Protein AF-A0A3B8UUS9-F1 (afdb_monomer)

Structure (mmCIF, N/CA/C/O backbone):
data_AF-A0A3B8UUS9-F1
#
_entry.id   AF-A0A3B8UUS9-F1
#
loop_
_atom_site.group_PDB
_atom_site.id
_atom_site.type_symbol
_atom_site.label_atom_id
_atom_site.label_alt_id
_atom_site.label_comp_id
_atom_site.label_asym_id
_atom_site.label_entity_id
_atom_site.label_seq_id
_atom_site.pdbx_PDB_ins_code
_atom_site.Cartn_x
_atom_site.Cartn_y
_atom_site.Cartn_z
_atom_site.occupancy
_atom_site.B_iso_or_equiv
_atom_site.auth_seq_id
_atom_site.auth_comp_id
_atom_site.auth_asym_id
_atom_site.auth_atom_id
_atom_site.pdbx_PDB_model_num
ATOM 1 N N . MET A 1 1 ? 32.618 44.675 9.047 1.00 32.81 1 MET A N 1
ATOM 2 C CA . MET A 1 1 ? 32.307 44.686 7.603 1.00 32.81 1 MET A CA 1
ATOM 3 C C . MET A 1 1 ? 33.075 43.549 6.956 1.00 32.81 1 MET A C 1
ATOM 5 O O . MET A 1 1 ? 34.291 43.575 7.042 1.00 32.81 1 MET A O 1
ATOM 9 N N . ASN A 1 2 ? 32.318 42.599 6.393 1.00 29.19 2 ASN A N 1
ATOM 10 C CA . ASN A 1 2 ? 32.632 41.553 5.403 1.00 29.19 2 ASN A CA 1
ATOM 11 C C . ASN A 1 2 ? 33.831 40.621 5.643 1.00 29.19 2 ASN A C 1
ATOM 13 O O . ASN A 1 2 ? 34.972 41.057 5.664 1.00 29.19 2 ASN A O 1
ATOM 17 N N . ASN A 1 3 ? 33.576 39.343 5.942 1.00 30.95 3 ASN A N 1
ATOM 18 C CA . ASN A 1 3 ? 33.097 38.245 5.068 1.00 30.95 3 ASN A CA 1
ATOM 19 C C . ASN A 1 3 ? 34.276 37.551 4.385 1.00 30.95 3 ASN A C 1
ATOM 21 O O . ASN A 1 3 ? 34.853 38.127 3.468 1.00 30.95 3 ASN A O 1
ATOM 25 N N . ASN A 1 4 ? 34.567 36.320 4.814 1.00 32.88 4 ASN A N 1
ATOM 26 C CA . ASN A 1 4 ? 34.729 35.141 3.956 1.00 32.88 4 ASN A CA 1
ATOM 27 C C . ASN A 1 4 ? 35.191 33.954 4.812 1.00 32.88 4 ASN A C 1
ATOM 29 O O . ASN A 1 4 ? 36.383 33.705 4.898 1.00 32.88 4 ASN A O 1
ATOM 33 N N . ASP A 1 5 ? 34.245 33.208 5.383 1.00 32.72 5 ASP A N 1
ATOM 34 C CA . ASP A 1 5 ? 34.475 31.809 5.753 1.00 32.72 5 ASP A CA 1
ATOM 35 C C . ASP A 1 5 ? 33.369 30.986 5.091 1.00 32.72 5 ASP A C 1
ATOM 37 O O . ASP A 1 5 ? 32.205 30.986 5.494 1.00 32.72 5 ASP A O 1
ATOM 41 N N . ILE A 1 6 ? 33.744 30.390 3.963 1.00 36.47 6 ILE A N 1
ATOM 42 C CA . ILE A 1 6 ? 32.930 29.468 3.182 1.00 36.47 6 ILE A CA 1
ATOM 43 C C . ILE A 1 6 ? 32.985 28.113 3.889 1.00 36.47 6 ILE A C 1
ATOM 45 O O . ILE A 1 6 ? 34.059 27.597 4.186 1.00 36.47 6 ILE A O 1
ATOM 49 N N . TYR A 1 7 ? 31.795 27.582 4.161 1.00 31.59 7 TYR A N 1
ATOM 50 C CA . TYR A 1 7 ? 31.501 26.278 4.744 1.00 31.59 7 TYR A CA 1
ATOM 51 C C . TYR A 1 7 ? 32.370 25.144 4.171 1.00 31.59 7 TYR A C 1
ATOM 53 O O . TYR A 1 7 ? 32.217 24.775 3.008 1.00 31.59 7 TYR A O 1
ATOM 61 N N . ASN A 1 8 ? 33.190 24.535 5.030 1.00 30.45 8 ASN A N 1
ATOM 62 C CA . ASN A 1 8 ? 33.568 23.127 4.928 1.00 30.45 8 ASN A CA 1
ATOM 63 C C . ASN A 1 8 ? 32.678 22.356 5.906 1.00 30.45 8 ASN A C 1
ATOM 65 O O . ASN A 1 8 ? 32.958 22.332 7.102 1.00 30.45 8 ASN A O 1
ATOM 69 N N . ASP A 1 9 ? 31.599 21.765 5.399 1.00 32.09 9 ASP A N 1
ATOM 70 C CA . ASP A 1 9 ? 30.732 20.862 6.161 1.00 32.09 9 ASP A CA 1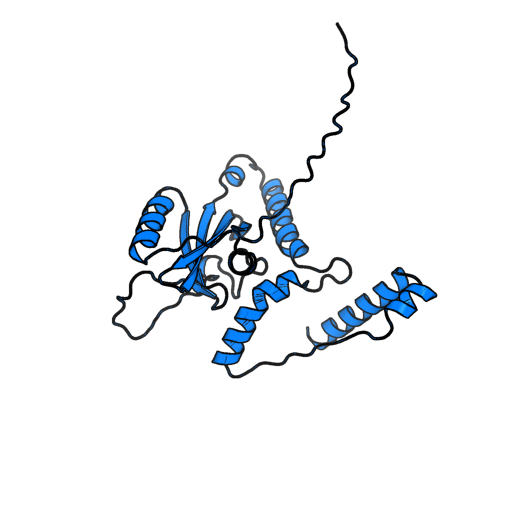
ATOM 71 C C . ASP A 1 9 ? 30.855 19.452 5.564 1.00 32.09 9 ASP A C 1
ATOM 73 O O . ASP A 1 9 ? 29.961 18.925 4.903 1.00 32.09 9 ASP A O 1
ATOM 77 N N . GLU A 1 10 ? 32.034 18.851 5.738 1.00 35.59 10 GLU A N 1
ATOM 78 C CA . GLU A 1 10 ? 32.214 17.408 5.591 1.00 35.59 10 GLU A CA 1
ATOM 79 C C . GLU A 1 10 ? 31.775 16.736 6.894 1.00 35.59 10 GLU A C 1
ATOM 81 O O . GLU A 1 10 ? 32.591 16.421 7.752 1.00 35.59 10 GLU A O 1
ATOM 86 N N . ASN A 1 11 ? 30.467 16.537 7.053 1.00 31.69 11 ASN A N 1
ATOM 87 C CA . ASN A 1 11 ? 29.898 15.567 7.990 1.00 31.69 11 ASN A CA 1
ATOM 88 C C . ASN A 1 11 ? 28.559 15.054 7.449 1.00 31.69 11 ASN A C 1
ATOM 90 O O . ASN A 1 11 ? 27.485 15.282 8.007 1.00 31.69 11 ASN A O 1
ATOM 94 N N . ILE A 1 12 ? 28.622 14.308 6.343 1.00 33.69 12 ILE A N 1
ATOM 95 C CA . ILE A 1 12 ? 27.535 13.404 5.968 1.00 33.69 12 ILE A CA 1
ATOM 96 C C . ILE A 1 12 ? 27.575 12.245 6.969 1.00 33.69 12 ILE A C 1
ATOM 98 O O . ILE A 1 12 ? 28.266 11.247 6.775 1.00 33.69 12 ILE A O 1
ATOM 102 N N . HIS A 1 13 ? 26.836 12.387 8.067 1.00 33.97 13 HIS A N 1
ATOM 103 C CA . HIS A 1 13 ? 26.494 11.269 8.936 1.00 33.97 13 HIS A CA 1
ATOM 104 C C . HIS A 1 13 ? 25.550 10.324 8.175 1.00 33.97 13 HIS A C 1
ATOM 106 O O . HIS A 1 13 ? 24.330 10.403 8.290 1.00 33.97 13 HIS A O 1
ATOM 112 N N . THR A 1 14 ? 26.112 9.399 7.397 1.00 38.34 14 THR A N 1
ATOM 113 C CA . THR A 1 14 ? 25.411 8.175 7.001 1.00 38.34 14 THR A CA 1
ATOM 114 C C . THR A 1 14 ? 25.349 7.249 8.210 1.00 38.34 14 THR A C 1
ATOM 116 O O . THR A 1 14 ? 26.252 6.448 8.427 1.00 38.34 14 THR A O 1
ATOM 119 N N . ASN A 1 15 ? 24.291 7.369 9.006 1.00 34.88 15 ASN A N 1
ATOM 120 C CA . ASN A 1 15 ? 23.924 6.381 10.020 1.00 34.88 15 ASN A CA 1
ATOM 121 C C . ASN A 1 15 ? 22.445 6.001 9.858 1.00 34.88 15 ASN A C 1
ATOM 123 O O . ASN A 1 15 ? 21.676 6.050 10.811 1.00 34.88 15 ASN A O 1
ATOM 127 N N . ASP A 1 16 ? 22.058 5.574 8.654 1.00 37.50 16 ASP A N 1
ATOM 128 C CA . ASP A 1 16 ? 20.837 4.787 8.453 1.00 37.50 16 ASP A CA 1
ATOM 129 C C . ASP A 1 16 ? 21.168 3.297 8.597 1.00 37.50 16 ASP A C 1
ATOM 131 O O . ASP A 1 16 ? 20.990 2.481 7.692 1.00 37.50 16 ASP A O 1
ATOM 135 N N . SER A 1 17 ? 21.669 2.913 9.772 1.00 37.94 17 SER A N 1
ATOM 136 C CA . SER A 1 17 ? 21.545 1.532 10.222 1.00 37.94 17 SER A CA 1
ATOM 137 C C . SER A 1 17 ? 20.111 1.347 10.710 1.00 37.94 17 SER A C 1
ATOM 139 O O . SER A 1 17 ? 19.781 1.512 11.884 1.00 37.94 17 SER A O 1
ATOM 141 N N . VAL A 1 18 ? 19.224 1.033 9.764 1.00 46.62 18 VAL A N 1
ATOM 142 C CA . VAL A 1 18 ? 17.868 0.559 10.043 1.00 46.62 18 VAL A CA 1
ATOM 143 C C . VAL A 1 18 ? 17.989 -0.625 10.996 1.00 46.62 18 VAL A C 1
ATOM 145 O O . VAL A 1 18 ? 18.416 -1.712 10.612 1.00 46.62 18 VAL A O 1
ATOM 148 N N . ASN A 1 19 ? 17.659 -0.398 12.265 1.00 40.84 19 ASN A N 1
ATOM 149 C CA . ASN A 1 19 ? 17.686 -1.426 13.290 1.00 40.84 19 ASN A CA 1
ATOM 150 C C . ASN A 1 19 ? 16.584 -2.448 12.971 1.00 40.84 19 ASN A C 1
ATOM 152 O O . ASN A 1 19 ? 15.416 -2.266 13.316 1.00 40.84 19 ASN A O 1
ATOM 156 N N . SER A 1 20 ? 16.958 -3.508 12.258 1.00 48.72 20 SER A N 1
ATOM 157 C CA . SER A 1 20 ? 16.073 -4.541 11.711 1.00 48.72 20 SER A CA 1
ATOM 158 C C . SER A 1 20 ? 15.415 -5.437 12.772 1.00 48.72 20 SER A C 1
ATOM 160 O O . SER A 1 20 ? 14.654 -6.333 12.419 1.00 48.72 20 SER A O 1
ATOM 162 N N . ASN A 1 21 ? 15.669 -5.180 14.060 1.00 54.53 21 ASN A N 1
ATOM 163 C CA . ASN A 1 21 ? 15.190 -5.972 15.195 1.00 54.53 21 ASN A CA 1
ATOM 164 C C . ASN A 1 21 ? 14.315 -5.169 16.175 1.00 54.53 21 ASN A C 1
ATOM 166 O O . ASN A 1 21 ? 14.310 -5.453 17.371 1.00 54.53 21 ASN A O 1
ATOM 170 N N . LYS A 1 22 ? 13.568 -4.158 15.714 1.00 67.94 22 LYS A N 1
ATOM 171 C CA . LYS A 1 22 ? 12.547 -3.540 16.572 1.00 67.94 22 LYS A CA 1
ATOM 172 C C . LYS A 1 22 ? 11.341 -4.476 16.679 1.00 67.94 22 LYS A C 1
ATOM 174 O O . LYS A 1 22 ? 10.630 -4.692 15.698 1.00 67.94 22 LYS A O 1
ATOM 179 N N . GLU A 1 23 ? 11.123 -5.042 17.862 1.00 81.94 23 GLU A N 1
ATOM 180 C CA . GLU A 1 23 ? 9.900 -5.790 18.154 1.00 81.94 23 GLU A CA 1
ATOM 181 C C . GLU A 1 23 ? 8.676 -4.873 18.038 1.00 81.94 23 GLU A C 1
ATOM 183 O O . GLU A 1 23 ? 8.705 -3.701 18.429 1.00 81.94 23 GLU A O 1
ATOM 188 N N . LEU A 1 24 ? 7.600 -5.404 17.451 1.00 90.81 24 LEU A N 1
ATOM 189 C CA . LEU A 1 24 ? 6.337 -4.685 17.347 1.00 90.81 24 LEU A CA 1
ATOM 190 C C . LEU A 1 24 ? 5.697 -4.573 18.728 1.00 90.81 24 LEU A C 1
ATOM 192 O O . LEU A 1 24 ? 5.675 -5.535 19.495 1.00 90.81 24 LEU A O 1
ATOM 196 N N . ILE A 1 25 ? 5.131 -3.403 19.018 1.00 93.00 25 ILE A N 1
ATOM 197 C CA . ILE A 1 25 ? 4.408 -3.183 20.268 1.00 93.00 25 ILE A CA 1
ATOM 198 C C . ILE A 1 25 ? 3.161 -4.070 20.259 1.00 93.00 25 ILE A C 1
ATOM 200 O O . ILE A 1 25 ? 2.389 -4.066 19.293 1.00 93.00 25 ILE A O 1
ATOM 204 N N . SER A 1 26 ? 3.004 -4.842 21.330 1.00 96.38 26 SER A N 1
ATOM 205 C CA . SER A 1 26 ? 1.854 -5.712 21.545 1.00 96.38 26 SER A CA 1
ATOM 206 C C . SER A 1 26 ? 0.837 -5.037 22.453 1.00 96.38 26 SER A C 1
ATOM 208 O O . SER A 1 26 ? 1.209 -4.373 23.415 1.00 96.38 26 SER A O 1
ATOM 210 N N . TYR A 1 27 ? -0.432 -5.236 22.133 1.00 95.94 27 TYR A N 1
ATOM 211 C CA . TYR A 1 27 ? -1.587 -4.689 22.820 1.00 95.94 27 TYR A CA 1
ATOM 212 C C . TYR A 1 27 ? -2.606 -5.795 23.067 1.00 95.94 27 TYR A C 1
ATOM 214 O O . TYR A 1 27 ? -2.801 -6.689 22.239 1.00 95.94 27 TYR A O 1
ATOM 222 N N . THR A 1 28 ? -3.331 -5.672 24.165 1.00 95.75 28 THR A N 1
ATOM 223 C CA . THR A 1 28 ? -4.674 -6.225 24.295 1.00 95.75 28 THR A CA 1
ATOM 224 C C . THR A 1 28 ? -5.677 -5.364 23.525 1.00 95.75 28 THR A C 1
ATOM 226 O O . THR A 1 28 ? -5.442 -4.173 23.293 1.00 95.75 28 THR A O 1
ATOM 229 N N . LYS A 1 29 ? -6.844 -5.919 23.173 1.00 93.25 29 LYS A N 1
ATOM 230 C CA . LYS A 1 29 ? -7.966 -5.126 22.619 1.00 93.25 29 LYS A CA 1
ATOM 231 C C . LYS A 1 29 ? -8.300 -3.881 23.454 1.00 93.25 29 LYS A C 1
ATOM 233 O O . LYS A 1 29 ? -8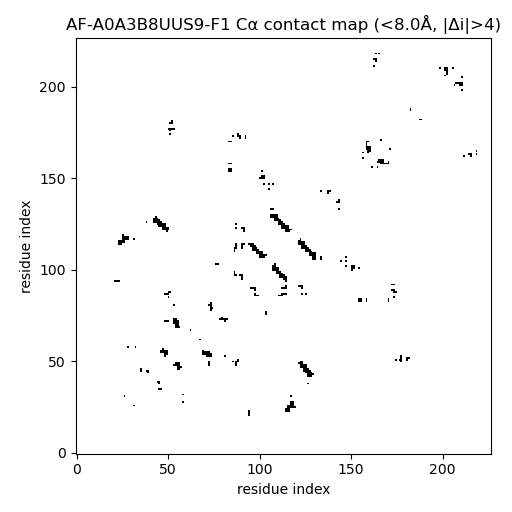.560 -2.821 22.892 1.00 93.25 29 LYS A O 1
ATOM 238 N N . ASN A 1 30 ? -8.270 -3.992 24.783 1.00 93.94 30 ASN A N 1
ATOM 239 C CA . ASN A 1 30 ? -8.590 -2.874 25.671 1.00 93.94 30 ASN A CA 1
ATOM 240 C C . ASN A 1 30 ? -7.522 -1.768 25.616 1.00 93.94 30 ASN A C 1
ATOM 242 O O . ASN A 1 30 ? -7.861 -0.593 25.511 1.00 93.94 30 ASN A O 1
ATOM 246 N N . GLU A 1 31 ? -6.237 -2.130 25.633 1.00 96.44 31 GLU A N 1
ATOM 247 C CA . GLU A 1 31 ? -5.140 -1.154 25.576 1.00 96.44 31 GLU A CA 1
ATOM 248 C C . GLU A 1 31 ? -5.132 -0.382 24.254 1.00 96.44 31 GLU A C 1
ATOM 250 O O . GLU A 1 31 ? -5.010 0.844 24.256 1.00 96.44 31 GLU A O 1
ATOM 255 N N . ILE A 1 32 ? -5.306 -1.074 23.120 1.00 96.12 32 ILE A N 1
ATOM 256 C CA . ILE A 1 32 ? -5.332 -0.389 21.823 1.00 96.12 32 ILE A CA 1
ATOM 257 C C . ILE A 1 32 ? -6.577 0.494 21.683 1.00 96.12 32 ILE A C 1
ATOM 259 O O . ILE A 1 32 ? -6.473 1.584 21.130 1.00 96.12 32 ILE A O 1
ATOM 263 N N . SER A 1 33 ? -7.725 0.082 22.240 1.00 95.38 33 SER A N 1
ATOM 264 C CA . SER A 1 33 ? -8.936 0.914 22.271 1.00 95.38 33 SER A CA 1
ATOM 265 C C . SER A 1 33 ? -8.695 2.229 23.005 1.00 95.38 33 SER A C 1
ATOM 267 O O . SER A 1 33 ? -9.015 3.291 22.483 1.00 95.38 33 SER A O 1
ATOM 269 N N . GLN A 1 34 ? -8.065 2.174 24.181 1.00 95.88 34 GLN A N 1
ATOM 270 C CA . GLN A 1 34 ? -7.755 3.371 24.964 1.00 95.88 34 GLN A CA 1
ATOM 271 C C . GLN A 1 34 ? -6.809 4.317 24.219 1.00 95.88 34 GLN A C 1
ATOM 273 O O . GLN A 1 34 ? -7.012 5.532 24.227 1.00 95.88 34 GLN A O 1
ATOM 278 N N . GLU A 1 35 ? -5.784 3.785 23.548 1.00 96.56 35 GLU A N 1
ATOM 279 C CA . GLU A 1 35 ? -4.894 4.617 22.737 1.00 96.56 35 GLU A CA 1
ATOM 280 C C . GLU A 1 35 ? -5.637 5.245 21.550 1.00 96.56 35 GLU A C 1
ATOM 282 O O . GLU A 1 35 ? -5.470 6.435 21.271 1.00 96.56 35 GLU A O 1
ATOM 287 N N . MET A 1 36 ? -6.502 4.479 20.881 1.00 96.38 36 MET A N 1
ATOM 288 C CA . MET A 1 36 ? -7.337 4.982 19.792 1.00 96.38 36 MET A CA 1
ATOM 289 C C . MET A 1 36 ? -8.274 6.105 20.250 1.00 96.38 36 MET A C 1
ATOM 291 O O . MET A 1 36 ? -8.376 7.117 19.556 1.00 96.38 36 MET A O 1
ATOM 295 N N . ASP A 1 37 ? -8.879 5.979 21.432 1.00 95.75 37 ASP A N 1
ATOM 296 C CA . ASP A 1 37 ? -9.748 6.995 22.043 1.00 95.75 37 ASP A CA 1
ATOM 297 C C . ASP A 1 37 ? -9.007 8.285 22.414 1.00 95.75 37 ASP A C 1
ATOM 299 O O . ASP A 1 37 ? -9.587 9.375 22.445 1.00 95.75 37 ASP A O 1
ATOM 303 N N . ILE A 1 38 ? -7.716 8.188 22.730 1.00 97.12 38 ILE A N 1
ATOM 304 C CA . ILE A 1 38 ? -6.872 9.358 22.984 1.00 97.12 38 ILE A CA 1
ATOM 305 C C . ILE A 1 38 ? -6.518 10.038 21.660 1.00 97.12 38 ILE A C 1
ATOM 307 O O . ILE A 1 38 ? -6.652 11.257 21.533 1.00 97.12 38 ILE A O 1
ATOM 311 N N . LEU A 1 39 ? -6.082 9.261 20.666 1.00 97.38 39 LEU A N 1
ATOM 312 C CA . LEU A 1 39 ? -5.669 9.773 19.361 1.00 97.38 39 LEU A CA 1
ATOM 313 C C . LEU A 1 39 ? -6.843 10.404 18.595 1.00 97.38 39 LEU A C 1
ATOM 315 O O . LEU A 1 39 ? -6.672 11.448 17.962 1.00 97.38 39 LEU A O 1
ATOM 319 N N . SER A 1 40 ? -8.046 9.838 18.697 1.00 96.56 40 SER A N 1
ATOM 320 C CA . SER A 1 40 ? -9.250 10.333 18.010 1.00 96.56 40 SER A CA 1
ATOM 321 C C . SER A 1 40 ? -9.653 11.759 18.409 1.00 96.56 40 SER A C 1
ATOM 323 O O . SER A 1 40 ? -10.401 12.414 17.691 1.00 96.56 40 SER A O 1
ATOM 325 N N . ARG A 1 41 ? -9.110 12.292 19.512 1.00 96.00 41 ARG A N 1
ATOM 326 C CA . ARG A 1 41 ? -9.316 13.688 19.939 1.00 96.00 41 ARG A CA 1
ATOM 327 C C . ARG A 1 41 ? -8.559 14.704 19.081 1.00 96.00 41 ARG A C 1
ATOM 329 O O . ARG A 1 41 ? -8.932 15.873 19.061 1.00 96.00 41 ARG A O 1
ATOM 336 N N . SER A 1 42 ? -7.492 14.275 18.406 1.00 93.69 42 SER A N 1
ATOM 337 C CA . SER A 1 42 ? -6.587 15.151 17.644 1.00 93.69 42 SER A CA 1
ATOM 338 C C . SER A 1 42 ? -6.545 14.818 16.152 1.00 93.69 42 SER A C 1
ATOM 340 O O . SER A 1 42 ? -6.255 15.689 15.325 1.00 93.69 42 SER A O 1
ATOM 342 N N . PHE A 1 43 ? -6.828 13.566 15.796 1.00 95.62 43 PHE A N 1
ATOM 343 C CA . PHE A 1 43 ? -6.743 13.045 14.436 1.00 95.62 43 PHE A CA 1
ATOM 344 C C . PHE A 1 43 ? -8.131 12.829 13.838 1.00 95.62 43 PHE A C 1
ATOM 346 O O . PHE A 1 43 ? -9.079 12.521 14.549 1.00 95.62 43 PHE A O 1
ATOM 353 N N . ASP A 1 44 ? -8.248 13.007 12.523 1.00 93.38 44 ASP A N 1
ATOM 354 C CA . ASP A 1 44 ? -9.549 13.012 11.844 1.00 93.38 44 ASP A CA 1
ATOM 355 C C . ASP A 1 44 ? -10.076 11.588 11.605 1.00 93.38 44 ASP A C 1
ATOM 357 O O . ASP A 1 44 ? -11.277 11.377 11.476 1.00 93.38 44 ASP A O 1
ATOM 361 N N . SER A 1 45 ? -9.183 10.595 11.578 1.00 93.62 45 SER A N 1
ATOM 362 C CA . SER A 1 45 ? -9.545 9.179 11.618 1.00 93.62 45 SER A CA 1
ATOM 363 C C . SER A 1 45 ? -8.451 8.373 12.312 1.00 93.62 45 SER A C 1
ATOM 365 O O . SER A 1 45 ? -7.263 8.571 12.054 1.00 93.62 45 SER A O 1
ATOM 367 N N . VAL A 1 46 ? -8.858 7.440 13.171 1.00 96.06 46 VAL A N 1
ATOM 368 C CA . VAL A 1 46 ? -7.983 6.488 13.862 1.00 96.06 46 VAL A CA 1
ATOM 369 C C . VAL A 1 46 ? -8.643 5.117 13.791 1.00 96.06 46 VAL A C 1
ATOM 371 O O . VAL A 1 46 ? -9.761 4.947 14.270 1.00 96.06 46 VAL A O 1
ATOM 374 N N . ARG A 1 47 ? -7.987 4.144 13.155 1.00 95.38 47 ARG A N 1
ATOM 375 C CA . ARG A 1 47 ? -8.594 2.837 12.860 1.00 95.38 47 ARG A CA 1
ATOM 376 C C . ARG A 1 47 ? -7.577 1.705 12.849 1.00 95.38 47 ARG A C 1
ATOM 378 O O . ARG A 1 47 ? -6.413 1.918 12.523 1.00 95.38 47 ARG A O 1
ATOM 385 N N . LEU A 1 48 ? -8.039 0.492 13.145 1.00 95.81 48 LEU A N 1
ATOM 386 C CA . LEU A 1 48 ? -7.253 -0.725 12.960 1.00 95.81 48 LEU A CA 1
ATOM 387 C C . LEU A 1 48 ? -7.538 -1.336 11.596 1.00 95.81 48 LEU A C 1
ATOM 389 O O . LEU A 1 48 ? -8.688 -1.573 11.231 1.00 95.81 48 LEU A O 1
ATOM 393 N N . VAL A 1 49 ? -6.482 -1.606 10.841 1.00 95.69 49 VAL A N 1
ATOM 394 C CA . VAL A 1 49 ? -6.565 -2.126 9.477 1.00 95.69 49 VAL A CA 1
ATOM 395 C C . VAL A 1 49 ? -5.775 -3.422 9.376 1.00 95.69 49 VAL A C 1
ATOM 397 O O . VAL A 1 49 ? -4.634 -3.501 9.833 1.00 95.69 49 VAL A O 1
ATOM 400 N N . ASN A 1 50 ? -6.367 -4.418 8.719 1.00 95.25 50 ASN A N 1
ATOM 401 C CA . ASN A 1 50 ? -5.631 -5.536 8.149 1.00 95.25 50 ASN A CA 1
ATOM 402 C C . ASN A 1 50 ? -5.440 -5.256 6.646 1.00 95.25 50 ASN A C 1
ATOM 404 O O . ASN A 1 50 ? -6.381 -5.422 5.862 1.00 95.25 50 ASN A O 1
ATOM 408 N N . PRO A 1 51 ? -4.247 -4.808 6.215 1.00 95.19 51 PRO A N 1
ATOM 409 C CA . PRO A 1 51 ? -4.008 -4.447 4.821 1.00 95.19 51 PRO A CA 1
ATOM 410 C C . PRO A 1 51 ? -3.950 -5.670 3.896 1.00 95.19 51 PRO A C 1
ATOM 412 O O . PRO A 1 51 ? -4.211 -5.538 2.706 1.00 95.19 51 PRO A O 1
ATOM 415 N N . PHE A 1 52 ? -3.668 -6.867 4.418 1.00 94.00 52 PHE A N 1
ATOM 416 C CA . PHE A 1 52 ? -3.618 -8.090 3.613 1.00 94.00 52 PHE A CA 1
ATOM 417 C C . PHE A 1 52 ? -5.017 -8.638 3.323 1.00 94.00 52 PHE A C 1
ATOM 419 O O . PHE A 1 52 ? -5.257 -9.208 2.266 1.00 94.00 52 PHE A O 1
ATOM 426 N N . GLU A 1 53 ? -5.982 -8.410 4.207 1.00 92.75 53 GLU A N 1
ATOM 427 C CA . GLU A 1 53 ? -7.398 -8.708 3.942 1.00 92.75 53 GLU A CA 1
ATOM 428 C C . GLU A 1 53 ? -8.165 -7.508 3.366 1.00 92.75 53 GLU A C 1
ATOM 430 O O . GLU A 1 53 ? -9.333 -7.642 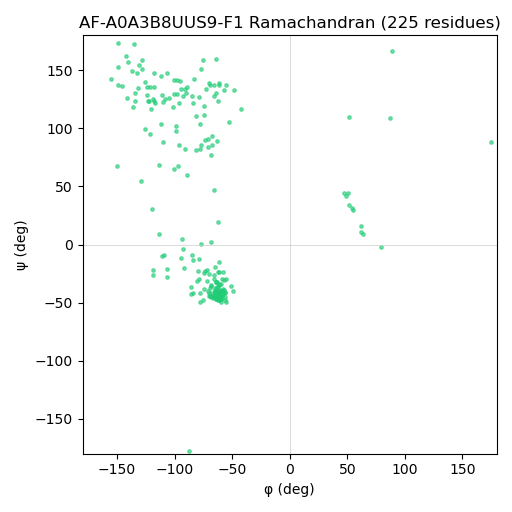2.994 1.00 92.75 53 GLU A O 1
ATOM 435 N N . CYS A 1 54 ? -7.499 -6.352 3.259 1.00 93.69 54 CYS A N 1
ATOM 436 C CA . CYS A 1 54 ? -8.077 -5.068 2.868 1.00 93.69 54 CYS A CA 1
ATOM 437 C C . CYS A 1 54 ? -9.330 -4.704 3.676 1.00 93.69 54 CYS A C 1
ATOM 439 O O . CYS A 1 54 ? -10.318 -4.241 3.110 1.00 93.69 54 CYS A O 1
ATOM 441 N N . CYS A 1 55 ? -9.300 -4.895 4.995 1.00 92.38 55 CYS A N 1
ATOM 442 C CA . CYS A 1 55 ? -10.445 -4.639 5.867 1.00 92.38 55 CYS A CA 1
ATOM 443 C C . CYS A 1 55 ? -10.092 -3.787 7.089 1.00 92.38 55 CYS A C 1
ATOM 445 O O . CYS A 1 55 ? -8.952 -3.767 7.564 1.00 92.38 55 CYS A O 1
ATOM 447 N N . VAL A 1 56 ? -11.097 -3.083 7.608 1.00 92.31 56 VAL A N 1
ATOM 448 C CA . VAL A 1 56 ? -11.040 -2.453 8.930 1.00 92.31 56 VAL A CA 1
ATOM 449 C C . VAL A 1 56 ? -11.435 -3.492 9.980 1.00 92.31 56 VAL A C 1
ATOM 451 O O . VAL A 1 56 ? -12.473 -4.141 9.859 1.00 92.31 56 VAL A O 1
ATOM 454 N N . THR A 1 57 ? -10.600 -3.661 11.004 1.00 87.31 57 THR A N 1
ATOM 455 C CA . THR A 1 57 ? -10.856 -4.582 12.118 1.00 87.31 57 THR A CA 1
ATOM 456 C C . THR A 1 57 ? -11.607 -3.851 13.225 1.00 87.31 57 THR A C 1
ATOM 458 O O . THR A 1 57 ? -11.199 -2.767 13.638 1.00 87.31 57 THR A O 1
ATOM 461 N N . GLN A 1 58 ? -12.696 -4.447 13.707 1.00 77.44 58 GLN A N 1
ATOM 462 C CA . GLN A 1 58 ? -13.426 -3.950 14.872 1.00 77.44 58 GLN A CA 1
ATOM 463 C C . GLN A 1 58 ? -12.757 -4.443 16.158 1.00 77.44 58 GLN A C 1
ATOM 465 O O . GLN A 1 58 ? -12.271 -5.573 16.214 1.00 77.44 58 GLN A O 1
ATOM 470 N N . ILE A 1 59 ? -12.736 -3.593 17.185 1.00 66.81 59 ILE A N 1
ATOM 471 C CA . ILE A 1 59 ? -12.186 -3.945 18.504 1.00 66.81 59 ILE A CA 1
ATOM 472 C C . ILE A 1 59 ? -13.209 -4.756 19.314 1.00 66.81 59 ILE A C 1
ATOM 474 O O . ILE A 1 59 ? -12.830 -5.645 20.077 1.00 66.81 59 ILE A O 1
ATOM 478 N N . GLU A 1 60 ? -14.503 -4.500 19.109 1.00 59.41 60 GLU A N 1
ATOM 479 C CA . GLU A 1 60 ? -15.588 -5.182 19.813 1.00 59.41 60 GLU A CA 1
ATOM 480 C C . GLU A 1 60 ? -16.047 -6.457 19.090 1.00 59.41 60 GLU A C 1
ATOM 482 O O . GLU A 1 60 ? -16.304 -6.449 17.886 1.00 59.41 60 GLU A O 1
ATOM 487 N N . ASP A 1 61 ? -16.236 -7.540 19.851 1.00 49.91 61 ASP A N 1
ATOM 488 C CA . ASP A 1 61 ? -16.830 -8.802 19.375 1.00 49.91 61 ASP A CA 1
ATOM 489 C C . ASP A 1 61 ? -18.375 -8.723 19.246 1.00 49.91 61 ASP A C 1
ATOM 491 O O . ASP A 1 61 ? -19.030 -9.688 18.854 1.00 49.91 61 ASP A O 1
ATOM 495 N N . ASN A 1 62 ? -18.982 -7.568 19.551 1.00 40.66 62 ASN A N 1
ATOM 496 C CA . ASN A 1 62 ? -20.426 -7.410 19.746 1.00 40.66 62 ASN A CA 1
ATOM 497 C C . ASN A 1 62 ? -21.162 -6.812 18.537 1.00 40.66 62 ASN A C 1
ATOM 499 O O . ASN A 1 62 ? -21.800 -5.763 18.629 1.00 40.66 62 ASN A O 1
ATOM 503 N N . LYS A 1 63 ? -21.183 -7.532 17.414 1.00 42.19 63 LYS A N 1
ATOM 504 C CA . LYS A 1 63 ? -22.362 -7.486 16.534 1.00 42.19 63 LYS A CA 1
ATOM 505 C C . LYS A 1 63 ? -22.921 -8.890 16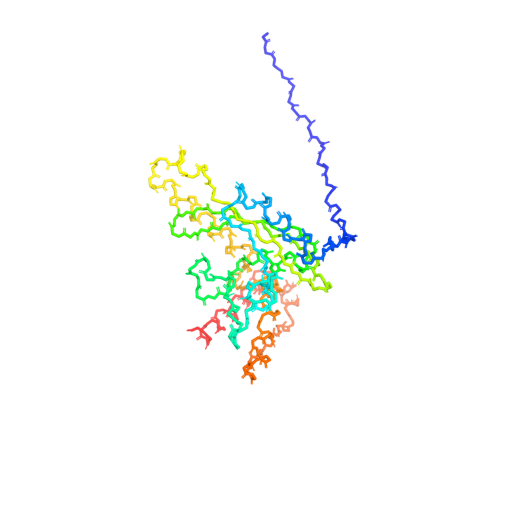.368 1.00 42.19 63 LYS A C 1
ATOM 507 O O . LYS A 1 63 ? -22.484 -9.668 15.530 1.00 42.19 63 LYS A O 1
ATOM 512 N N . THR A 1 64 ? -23.914 -9.172 17.205 1.00 37.97 64 THR A N 1
ATOM 513 C CA . THR A 1 64 ? -24.885 -10.274 17.159 1.00 37.97 64 THR A CA 1
ATOM 514 C C . THR A 1 64 ? -25.822 -10.171 15.952 1.00 37.97 64 THR A C 1
ATOM 516 O O . THR A 1 64 ? -27.032 -10.326 16.072 1.00 37.97 64 THR A O 1
ATOM 519 N N . ASP A 1 65 ? -25.264 -9.921 14.774 1.00 33.88 65 ASP A N 1
ATOM 520 C CA . ASP A 1 65 ? -25.955 -10.149 13.515 1.00 33.88 65 ASP A CA 1
ATOM 521 C C . ASP A 1 65 ? -24.915 -10.704 12.546 1.00 33.88 65 ASP A C 1
ATOM 523 O O . ASP A 1 65 ? -23.832 -10.134 12.414 1.00 33.88 65 ASP A O 1
ATOM 527 N N . GLY A 1 66 ? -25.195 -11.855 11.935 1.00 36.12 66 GLY A N 1
ATOM 528 C CA . GLY A 1 66 ? -24.254 -12.705 11.182 1.00 36.12 66 GLY A CA 1
ATOM 529 C C . GLY A 1 66 ? -23.615 -12.081 9.931 1.00 36.12 66 GLY A C 1
ATOM 530 O O . GLY A 1 66 ? -23.102 -12.794 9.075 1.00 36.12 66 GLY A O 1
ATOM 531 N N . THR A 1 67 ? -23.616 -10.759 9.821 1.00 35.41 67 THR A N 1
ATOM 532 C CA . THR A 1 67 ? -22.903 -9.945 8.842 1.00 35.41 67 THR A CA 1
ATOM 533 C C . THR A 1 67 ? -21.783 -9.187 9.545 1.00 35.41 67 THR A C 1
ATOM 535 O O . THR A 1 67 ? -21.944 -8.039 9.963 1.00 35.41 67 THR A O 1
ATOM 538 N N . SER A 1 68 ? -20.609 -9.817 9.645 1.00 41.03 68 SER A N 1
ATOM 539 C CA . SER A 1 68 ? -19.362 -9.093 9.900 1.00 41.03 68 SER A CA 1
ATOM 540 C C . SER A 1 68 ? -19.110 -8.161 8.709 1.00 41.03 68 SER A C 1
ATOM 542 O O . SER A 1 68 ? -18.510 -8.550 7.707 1.00 41.03 68 SER A O 1
ATOM 544 N N . LEU A 1 69 ? -19.647 -6.939 8.776 1.00 46.00 69 LEU A N 1
ATOM 545 C CA . LEU A 1 69 ? -19.347 -5.849 7.850 1.00 46.00 69 LEU A CA 1
ATOM 546 C C . LEU A 1 69 ? -17.895 -5.422 8.088 1.00 46.00 69 LEU A C 1
ATOM 548 O O . LEU A 1 69 ? -17.596 -4.434 8.758 1.00 46.00 69 LEU A O 1
ATOM 552 N N . THR A 1 70 ? -16.976 -6.226 7.566 1.00 56.62 70 THR A N 1
ATOM 553 C CA . THR A 1 70 ? -15.591 -5.834 7.345 1.00 56.62 70 THR A CA 1
ATOM 554 C C . THR A 1 70 ? -15.595 -4.835 6.194 1.00 56.62 70 THR A C 1
ATOM 556 O O . THR A 1 70 ? -15.436 -5.196 5.030 1.00 56.62 70 THR A O 1
ATOM 559 N N . ASN A 1 71 ? -15.845 -3.562 6.513 1.00 79.44 71 ASN A N 1
ATOM 560 C CA . ASN A 1 71 ? -15.735 -2.483 5.534 1.00 79.44 71 ASN A CA 1
ATOM 561 C C . ASN A 1 71 ? -14.334 -2.526 4.920 1.00 79.44 71 ASN A C 1
ATOM 563 O O . ASN A 1 71 ? -13.341 -2.740 5.637 1.00 79.44 71 ASN A O 1
ATOM 567 N N . LYS A 1 72 ? -14.245 -2.352 3.600 1.00 89.81 72 LYS A N 1
ATOM 568 C CA . LYS A 1 72 ? -12.952 -2.384 2.932 1.00 89.81 72 LYS A CA 1
ATOM 569 C C . LYS A 1 72 ? -12.149 -1.187 3.419 1.00 89.81 72 LYS A C 1
ATOM 571 O O . LYS A 1 72 ? -12.666 -0.079 3.562 1.00 89.81 72 LYS A O 1
ATOM 576 N N . CYS A 1 73 ? -10.865 -1.384 3.708 1.00 92.06 73 CYS A N 1
ATOM 577 C CA . CYS A 1 73 ? -10.049 -0.309 4.285 1.00 92.06 73 CYS A CA 1
ATOM 578 C C . CYS A 1 73 ? -9.933 0.912 3.351 1.00 92.06 73 CYS A C 1
ATOM 580 O O . CYS A 1 73 ? -9.733 2.039 3.816 1.00 92.06 73 CYS A O 1
ATOM 582 N N . TYR A 1 74 ? -10.115 0.689 2.048 1.00 91.25 74 TYR A N 1
ATOM 583 C CA . TYR A 1 74 ? -10.073 1.705 1.010 1.00 91.25 74 TYR A CA 1
ATOM 584 C C . TYR A 1 74 ? -11.395 2.464 0.795 1.00 91.25 74 TYR A C 1
ATOM 586 O O . TYR A 1 74 ? -11.372 3.503 0.139 1.00 91.25 74 TYR A O 1
ATOM 594 N N . ASP A 1 75 ? -12.508 2.036 1.405 1.00 88.44 75 ASP A N 1
ATOM 595 C CA . ASP A 1 75 ? -13.813 2.704 1.250 1.00 88.44 75 ASP A CA 1
ATOM 596 C C . ASP A 1 75 ? -13.779 4.156 1.755 1.00 88.44 75 ASP A C 1
ATOM 598 O O . ASP A 1 75 ? -14.373 5.044 1.149 1.00 88.44 75 ASP A O 1
ATOM 602 N N . VAL A 1 76 ? -13.016 4.436 2.824 1.00 83.69 76 VAL A N 1
ATOM 603 C CA . VAL A 1 76 ? -12.856 5.809 3.357 1.00 83.69 76 VAL A CA 1
ATOM 604 C C . VAL A 1 76 ? -12.219 6.764 2.346 1.00 83.69 76 VAL A C 1
ATOM 606 O O . VAL A 1 76 ? -12.369 7.976 2.458 1.00 83.69 76 VAL A O 1
ATOM 609 N N . TRP A 1 77 ? -11.468 6.217 1.389 1.00 85.00 77 TRP A N 1
ATOM 610 C CA . TRP A 1 77 ? -10.751 6.986 0.381 1.00 85.00 77 TRP A CA 1
ATOM 611 C C . TRP A 1 77 ? -11.565 7.146 -0.906 1.00 85.00 77 TRP A C 1
ATOM 613 O O . TRP A 1 77 ? -11.037 7.664 -1.885 1.00 85.00 77 TRP A O 1
ATOM 623 N N . ASN A 1 78 ? -12.823 6.680 -0.922 1.00 84.19 78 ASN A N 1
ATOM 624 C CA . ASN A 1 78 ? -13.667 6.618 -2.116 1.00 84.19 78 ASN A CA 1
ATOM 625 C C . ASN A 1 78 ? -12.960 5.918 -3.297 1.00 84.19 78 ASN A C 1
ATOM 627 O O . ASN A 1 78 ? -13.108 6.295 -4.461 1.00 84.19 78 ASN A O 1
ATOM 631 N N . ALA A 1 79 ? -12.134 4.918 -2.980 1.00 85.88 79 ALA A N 1
ATOM 632 C CA . ALA A 1 79 ? -11.379 4.151 -3.955 1.00 85.88 79 ALA A CA 1
ATOM 633 C C . ALA A 1 79 ? -12.086 2.812 -4.222 1.00 85.88 79 ALA A C 1
ATOM 635 O O . ALA A 1 79 ? -12.588 2.195 -3.287 1.00 85.88 79 ALA A O 1
ATOM 636 N N . PRO A 1 80 ? -12.115 2.317 -5.469 1.00 85.94 80 PRO A N 1
ATOM 637 C CA . PRO A 1 80 ? -12.767 1.043 -5.780 1.00 85.94 80 PRO A CA 1
ATOM 638 C C . PRO A 1 80 ? -11.924 -0.190 -5.404 1.00 85.94 80 PRO A C 1
ATOM 640 O O . PRO A 1 80 ? -12.435 -1.310 -5.413 1.00 85.94 80 PRO A O 1
ATOM 643 N N . TYR A 1 81 ? -10.639 -0.007 -5.092 1.00 88.62 81 TYR A N 1
ATOM 644 C CA . TYR A 1 81 ? -9.682 -1.075 -4.798 1.00 88.62 81 TYR A CA 1
ATOM 645 C C . TYR A 1 81 ? -8.604 -0.624 -3.801 1.00 88.62 81 TYR A C 1
ATOM 647 O O . TYR A 1 81 ? -8.520 0.553 -3.440 1.00 88.62 81 TYR A O 1
ATOM 655 N N . GLN A 1 82 ? -7.769 -1.576 -3.359 1.00 91.25 82 GLN A N 1
ATOM 656 C CA . GLN A 1 82 ? -6.618 -1.332 -2.483 1.00 91.25 82 GLN A CA 1
ATOM 657 C C . GLN A 1 82 ? -5.775 -0.159 -3.000 1.00 91.25 82 GLN A C 1
ATOM 659 O O . GLN A 1 82 ? -5.445 -0.085 -4.180 1.00 91.25 82 GLN A O 1
ATOM 664 N N . CYS A 1 83 ? -5.407 0.763 -2.111 1.00 92.25 83 CYS A N 1
ATOM 665 C CA . CYS A 1 83 ? -4.590 1.914 -2.477 1.00 92.25 83 CYS A CA 1
ATOM 666 C C . CYS A 1 83 ? -3.260 1.481 -3.116 1.00 92.25 83 CYS A C 1
ATOM 668 O O . CYS A 1 83 ? -2.549 0.664 -2.534 1.00 92.25 83 CYS A O 1
ATOM 670 N N . GLN A 1 84 ? -2.887 2.105 -4.239 1.00 91.81 84 GLN A N 1
ATOM 671 C CA . GLN A 1 84 ? -1.636 1.800 -4.939 1.00 91.81 84 GLN A CA 1
ATOM 672 C C . GLN A 1 84 ? -0.413 1.961 -4.028 1.00 91.81 84 GLN A C 1
ATOM 674 O O . GLN A 1 84 ? 0.434 1.087 -4.013 1.00 91.81 84 GLN A O 1
ATOM 679 N N . ASN A 1 85 ? -0.327 3.047 -3.248 1.00 94.50 85 ASN A N 1
ATOM 680 C CA . ASN A 1 85 ? 0.719 3.249 -2.240 1.00 94.50 85 ASN A CA 1
ATOM 681 C C . ASN A 1 85 ? 0.225 2.819 -0.856 1.00 94.50 85 ASN A C 1
ATOM 683 O O . ASN A 1 85 ? -0.299 3.646 -0.103 1.00 94.50 85 ASN A O 1
ATOM 687 N N . CYS A 1 86 ? 0.338 1.532 -0.521 1.00 96.25 86 CYS A N 1
ATOM 688 C CA . CYS A 1 86 ? -0.239 0.976 0.699 1.00 96.25 86 CYS A CA 1
ATOM 689 C C . CYS A 1 86 ? 0.750 1.033 1.871 1.00 96.25 86 CYS A C 1
ATOM 691 O O . CYS A 1 86 ? 1.369 0.036 2.249 1.00 96.25 86 CYS A O 1
ATOM 693 N N . THR A 1 87 ? 0.839 2.197 2.526 1.00 96.94 87 THR A N 1
ATOM 694 C CA . THR A 1 87 ? 1.679 2.375 3.728 1.00 96.94 87 THR A CA 1
ATOM 695 C C . THR A 1 87 ? 1.336 1.399 4.846 1.00 96.94 87 THR A C 1
ATOM 697 O O . THR A 1 87 ? 2.225 0.986 5.581 1.00 96.94 87 THR A O 1
ATOM 700 N N . SER A 1 88 ? 0.076 0.972 4.950 1.00 97.62 88 SER A N 1
ATOM 701 C CA . SER A 1 88 ? -0.352 -0.028 5.929 1.00 97.62 88 SER A CA 1
ATOM 702 C C . SER A 1 88 ? 0.224 -1.420 5.618 1.00 97.62 88 SER A C 1
ATOM 704 O O . SER A 1 88 ? 0.793 -2.050 6.507 1.00 97.62 88 SER A O 1
ATOM 706 N N . ALA A 1 89 ? 0.197 -1.882 4.361 1.00 97.25 89 ALA A N 1
ATOM 707 C CA . ALA A 1 89 ? 0.864 -3.134 3.981 1.00 97.25 89 ALA A CA 1
ATOM 708 C C . ALA A 1 89 ? 2.380 -3.042 4.209 1.00 97.25 89 ALA A C 1
ATOM 710 O O . ALA A 1 89 ? 2.968 -3.903 4.869 1.00 97.25 89 ALA A O 1
ATOM 711 N N . ARG A 1 90 ? 2.997 -1.948 3.742 1.00 97.31 90 ARG A N 1
ATOM 712 C CA . ARG A 1 90 ? 4.432 -1.691 3.909 1.00 97.31 90 ARG A CA 1
ATOM 713 C C . ARG A 1 90 ? 4.847 -1.677 5.379 1.00 97.31 90 ARG A C 1
ATOM 715 O O . ARG A 1 90 ? 5.904 -2.206 5.718 1.00 97.31 90 ARG A O 1
ATOM 722 N N . ALA A 1 91 ? 4.021 -1.125 6.264 1.00 98.00 91 ALA A N 1
ATOM 723 C CA . ALA A 1 91 ? 4.293 -1.084 7.695 1.00 98.00 91 ALA A CA 1
ATOM 724 C C . ALA A 1 91 ? 4.381 -2.484 8.314 1.00 98.00 91 ALA A C 1
ATOM 726 O O . ALA A 1 91 ? 5.309 -2.755 9.075 1.00 98.00 91 ALA A O 1
ATOM 727 N N . LEU A 1 92 ? 3.475 -3.399 7.950 1.00 96.44 92 LEU A N 1
ATOM 728 C CA . LEU A 1 92 ? 3.538 -4.785 8.429 1.00 96.44 92 LEU A CA 1
ATOM 729 C C . LEU A 1 92 ? 4.751 -5.536 7.877 1.00 96.44 92 LEU A C 1
ATOM 731 O O . LEU A 1 92 ? 5.412 -6.257 8.621 1.00 96.44 92 LEU A O 1
ATOM 735 N N . ILE A 1 93 ? 5.058 -5.350 6.592 1.00 95.44 93 ILE A N 1
ATOM 736 C CA . ILE A 1 93 ? 6.186 -6.013 5.922 1.00 95.44 93 ILE A CA 1
ATOM 737 C C . ILE A 1 93 ? 7.522 -5.564 6.526 1.00 95.44 93 ILE A C 1
ATOM 739 O O . ILE A 1 93 ? 8.376 -6.387 6.844 1.00 95.44 93 ILE A O 1
ATOM 743 N N . THR A 1 94 ? 7.692 -4.252 6.703 1.00 95.25 94 THR A N 1
ATOM 744 C CA . THR A 1 94 ? 8.938 -3.648 7.208 1.00 95.25 94 THR A CA 1
ATOM 745 C C . THR A 1 94 ? 9.038 -3.657 8.731 1.00 95.25 94 THR A C 1
ATOM 747 O O . THR A 1 94 ? 10.115 -3.402 9.268 1.00 95.25 94 THR A O 1
ATOM 750 N N . LYS A 1 95 ? 7.927 -3.931 9.430 1.00 96.38 95 LYS A N 1
ATOM 751 C CA . LYS A 1 95 ? 7.773 -3.781 10.887 1.00 96.38 95 LYS A CA 1
ATOM 752 C C . LYS A 1 95 ? 8.123 -2.372 11.381 1.00 96.38 95 LYS A C 1
ATOM 754 O O . LYS A 1 95 ? 8.572 -2.184 12.509 1.00 96.38 95 LYS A O 1
ATOM 759 N N . GLN A 1 96 ? 7.916 -1.371 10.530 1.00 96.56 96 GLN A N 1
ATOM 760 C CA . GLN A 1 96 ? 8.228 0.028 10.803 1.00 96.56 96 GLN A CA 1
ATOM 761 C C . GLN A 1 96 ? 7.021 0.913 10.528 1.00 96.56 96 GLN A C 1
ATOM 763 O O . GLN A 1 96 ? 6.197 0.612 9.669 1.00 96.56 96 GLN A O 1
ATOM 768 N N . THR A 1 97 ? 6.925 2.025 11.254 1.00 98.00 97 THR A N 1
ATOM 769 C CA . THR A 1 97 ? 5.919 3.045 10.962 1.00 98.00 97 THR A CA 1
ATOM 770 C C . THR A 1 97 ? 6.186 3.640 9.587 1.00 98.00 97 THR A C 1
ATOM 772 O O . THR A 1 97 ? 7.304 4.056 9.296 1.00 98.00 97 THR A O 1
ATOM 775 N N . GLN A 1 98 ? 5.148 3.703 8.762 1.00 97.94 98 GLN A N 1
ATOM 776 C CA . GLN A 1 98 ? 5.196 4.287 7.426 1.00 97.94 98 GLN A CA 1
ATOM 777 C C . GLN A 1 98 ? 4.252 5.479 7.362 1.00 97.94 98 GLN A C 1
ATOM 779 O O . GLN A 1 98 ? 3.195 5.456 7.990 1.00 97.94 98 GLN A O 1
ATOM 784 N N . SER A 1 99 ? 4.594 6.490 6.569 1.00 96.88 99 SER A N 1
ATOM 785 C CA . SER A 1 99 ? 3.725 7.647 6.364 1.00 96.88 99 SER A CA 1
ATOM 786 C C . SER A 1 99 ? 3.681 8.053 4.900 1.00 96.88 99 SER A C 1
ATOM 788 O O . SER A 1 99 ? 4.659 7.891 4.172 1.00 96.88 99 SER A O 1
ATOM 790 N N . LYS A 1 100 ? 2.547 8.603 4.473 1.00 95.69 100 LYS A N 1
ATOM 791 C CA . LYS A 1 100 ? 2.383 9.217 3.152 1.00 95.69 100 LYS A CA 1
ATOM 792 C C . LYS A 1 100 ? 1.495 10.448 3.234 1.00 95.69 100 LYS A C 1
ATOM 794 O O . LYS A 1 100 ? 0.731 10.618 4.186 1.00 95.69 100 LYS A O 1
ATOM 799 N N . LEU A 1 101 ? 1.577 11.271 2.197 1.00 94.50 101 LEU A N 1
ATOM 800 C CA . LEU A 1 101 ? 0.502 12.186 1.848 1.00 94.50 101 LEU A CA 1
ATOM 801 C C . LEU A 1 101 ? -0.366 11.506 0.794 1.00 94.50 101 LEU A C 1
ATOM 803 O O . LEU A 1 101 ? 0.164 10.937 -0.157 1.00 94.50 101 LEU A O 1
ATOM 807 N N . ASP A 1 102 ? -1.678 11.561 0.959 1.00 92.44 102 ASP A N 1
ATOM 808 C CA . ASP A 1 102 ? -2.639 11.052 -0.017 1.00 92.44 102 ASP A CA 1
ATOM 809 C C . ASP A 1 102 ? -3.682 12.118 -0.350 1.00 92.44 102 ASP A C 1
ATOM 811 O O . ASP A 1 102 ? -3.857 13.076 0.410 1.00 92.44 102 ASP A O 1
ATOM 815 N N . VAL A 1 103 ? -4.344 11.980 -1.497 1.00 89.88 103 VAL A N 1
ATOM 816 C CA . VAL A 1 103 ? -5.298 12.977 -1.994 1.00 89.88 103 VAL A CA 1
ATOM 817 C C . VAL A 1 103 ? -6.664 12.352 -2.231 1.00 89.88 103 VAL A C 1
ATOM 819 O O . VAL A 1 103 ? -6.795 11.442 -3.042 1.00 89.88 103 VAL A O 1
ATOM 822 N N . VAL A 1 104 ? -7.693 12.912 -1.594 1.00 87.19 104 VAL A N 1
ATOM 823 C CA . VAL A 1 104 ? -9.104 12.566 -1.832 1.00 87.19 104 VAL A CA 1
ATOM 824 C C . VAL A 1 104 ? -9.916 13.847 -1.949 1.00 87.19 104 VAL A C 1
ATOM 826 O O . VAL A 1 104 ? -9.762 14.754 -1.135 1.00 87.19 104 VAL A O 1
ATOM 829 N N . ASP A 1 105 ? -10.739 13.958 -2.992 1.00 85.50 105 ASP A N 1
ATOM 830 C CA . ASP A 1 105 ? -11.603 15.118 -3.259 1.00 85.50 105 ASP A CA 1
ATOM 831 C C . ASP A 1 105 ? -10.879 16.478 -3.179 1.00 85.50 105 ASP A C 1
ATOM 833 O O . ASP A 1 105 ? -11.389 17.462 -2.647 1.00 85.50 105 ASP A O 1
ATOM 837 N N . ASN A 1 106 ? -9.656 16.542 -3.722 1.00 83.50 106 ASN A N 1
ATOM 838 C CA . ASN A 1 106 ? -8.741 17.696 -3.669 1.00 83.50 106 ASN A CA 1
ATOM 839 C C . ASN A 1 106 ? -8.249 18.103 -2.267 1.00 83.50 106 ASN A C 1
ATOM 841 O O . ASN A 1 106 ? -7.582 19.134 -2.130 1.00 83.50 106 ASN A O 1
ATOM 845 N N . ASN A 1 107 ? -8.529 17.301 -1.246 1.00 87.19 107 ASN A N 1
ATOM 846 C CA . ASN A 1 107 ? -7.968 17.445 0.086 1.00 87.19 107 ASN A CA 1
ATOM 847 C C . ASN A 1 107 ? -6.746 16.545 0.228 1.00 87.19 107 ASN A C 1
ATOM 849 O O . ASN A 1 107 ? -6.725 15.418 -0.261 1.00 87.19 107 ASN A O 1
ATOM 853 N N . ILE A 1 108 ? -5.721 17.058 0.900 1.00 91.25 108 ILE A N 1
ATOM 854 C CA . ILE A 1 108 ? -4.493 16.313 1.170 1.00 91.25 108 ILE A CA 1
ATOM 855 C C . ILE A 1 108 ? -4.555 15.814 2.605 1.00 91.25 108 ILE A C 1
ATOM 857 O O . ILE A 1 108 ? -4.778 16.599 3.527 1.00 91.25 108 ILE A O 1
ATOM 861 N N . TYR A 1 109 ? -4.307 14.527 2.791 1.00 92.94 109 TYR A N 1
ATOM 862 C CA . TYR A 1 109 ? -4.287 13.871 4.086 1.00 92.94 109 TYR A CA 1
ATOM 863 C C . TYR A 1 109 ? -2.901 13.312 4.358 1.00 92.94 109 TYR A C 1
ATOM 865 O O . TYR A 1 109 ? -2.294 12.682 3.498 1.00 92.94 109 TYR A O 1
ATOM 873 N N . GLN A 1 110 ? -2.409 13.510 5.573 1.00 95.25 110 GLN A N 1
ATOM 874 C CA . GLN A 1 110 ? -1.296 12.745 6.100 1.00 95.25 110 GLN A CA 1
ATOM 875 C C . GLN A 1 110 ? -1.836 11.440 6.677 1.00 95.25 110 GLN A C 1
ATOM 877 O O . GLN A 1 110 ? -2.660 11.452 7.590 1.00 95.25 110 GLN A O 1
ATOM 882 N N . VAL A 1 111 ? -1.338 10.323 6.160 1.00 96.75 111 VAL A N 1
ATOM 883 C CA . VAL A 1 111 ? -1.635 8.976 6.648 1.00 96.75 111 VAL A CA 1
ATOM 884 C C . VAL A 1 111 ? -0.393 8.451 7.343 1.00 96.75 111 VAL A C 1
ATOM 886 O O . VAL A 1 111 ? 0.680 8.438 6.745 1.00 96.75 111 VAL A O 1
ATOM 889 N N . THR A 1 112 ? -0.534 8.032 8.596 1.00 98.12 112 THR A N 1
ATOM 890 C CA . THR A 1 112 ? 0.515 7.372 9.382 1.00 98.12 112 THR A CA 1
ATOM 891 C C . THR A 1 112 ? 0.048 5.963 9.726 1.00 98.12 112 THR A C 1
ATOM 893 O O . THR A 1 112 ? -0.993 5.780 10.350 1.00 98.12 112 THR A O 1
ATOM 896 N N . SER A 1 113 ? 0.823 4.968 9.319 1.00 98.44 113 SER A N 1
ATOM 897 C CA . SER A 1 113 ? 0.541 3.542 9.456 1.00 98.44 113 SER A CA 1
ATOM 898 C C . SER A 1 113 ? 1.534 2.942 10.447 1.00 98.44 113 SER A C 1
ATOM 900 O O . SER A 1 113 ? 2.700 2.737 10.105 1.00 98.44 113 SER A O 1
ATOM 902 N N . ARG A 1 114 ? 1.094 2.670 11.680 1.00 98.00 114 ARG A N 1
ATOM 903 C CA . ARG A 1 114 ? 1.940 2.071 12.722 1.00 98.00 114 ARG A CA 1
ATOM 904 C C . ARG A 1 114 ? 1.637 0.573 12.866 1.00 98.00 114 ARG A C 1
ATOM 906 O O . ARG A 1 114 ? 0.508 0.236 13.225 1.00 98.00 114 ARG A O 1
ATOM 913 N N . PRO A 1 115 ? 2.605 -0.326 12.618 1.00 98.25 115 PRO A N 1
ATOM 914 C CA . PRO A 1 115 ? 2.389 -1.758 12.783 1.00 98.25 115 PRO A CA 1
ATOM 915 C C . PRO A 1 115 ? 2.323 -2.113 14.275 1.00 98.25 115 PRO A C 1
ATOM 917 O O . PRO A 1 115 ? 3.149 -1.652 15.064 1.00 98.25 115 PRO A O 1
ATOM 920 N N . VAL A 1 116 ? 1.336 -2.919 14.657 1.00 97.38 116 VAL A N 1
ATOM 921 C CA . VAL A 1 116 ? 1.068 -3.341 16.041 1.00 97.38 116 VAL A CA 1
ATOM 922 C C . VAL A 1 116 ? 0.651 -4.811 16.075 1.00 97.38 116 VAL A C 1
ATOM 924 O O . VAL A 1 116 ? 0.159 -5.350 15.082 1.00 97.38 116 VAL A O 1
ATOM 927 N N . ILE A 1 117 ? 0.822 -5.465 17.221 1.00 96.88 117 ILE A N 1
ATOM 928 C CA . ILE A 1 117 ? 0.211 -6.768 17.493 1.00 96.88 117 ILE A CA 1
ATOM 929 C C . ILE A 1 117 ? -0.961 -6.545 18.449 1.00 96.88 117 ILE A C 1
ATOM 931 O O . ILE A 1 117 ? -0.766 -5.951 19.500 1.00 96.88 117 ILE A O 1
ATOM 935 N N . VAL A 1 118 ? -2.164 -7.010 18.114 1.00 95.62 118 VAL A N 1
ATOM 936 C CA . VAL A 1 118 ? -3.349 -6.937 18.987 1.00 95.62 118 VAL A CA 1
ATOM 937 C C . VAL A 1 118 ? -3.847 -8.351 19.248 1.00 95.62 118 VAL A C 1
ATOM 939 O O . VAL A 1 118 ? -4.217 -9.044 18.300 1.00 95.62 118 VAL A O 1
ATOM 942 N N . ASP A 1 119 ? -3.817 -8.803 20.503 1.00 93.50 119 ASP A N 1
ATOM 943 C CA . ASP A 1 119 ? -4.167 -10.179 20.900 1.00 93.50 119 ASP A CA 1
ATOM 944 C C . ASP A 1 119 ? -3.498 -11.246 20.000 1.00 93.50 119 ASP A C 1
ATOM 946 O O . ASP A 1 119 ? -4.127 -12.185 19.510 1.00 93.50 119 ASP A O 1
ATOM 950 N N . GLY A 1 120 ? -2.207 -11.059 19.704 1.00 92.00 120 GLY A N 1
ATOM 951 C CA . GLY A 1 120 ? -1.422 -11.958 18.849 1.00 92.00 120 GLY A CA 1
ATOM 952 C C . GLY A 1 120 ? -1.628 -11.788 17.336 1.00 92.00 120 GLY A C 1
ATOM 953 O O . GLY A 1 120 ? -0.947 -12.455 16.557 1.00 92.00 120 GLY A O 1
ATOM 954 N N . LYS A 1 121 ? -2.514 -10.891 16.885 1.00 93.19 121 LYS A N 1
ATOM 955 C CA . LYS A 1 121 ? -2.746 -10.607 15.458 1.00 93.19 121 LYS A CA 1
ATOM 956 C C . LYS A 1 121 ? -1.972 -9.374 15.002 1.00 93.19 121 LYS A C 1
ATOM 958 O O . LYS A 1 121 ? -2.082 -8.315 15.611 1.00 93.19 121 LYS A O 1
ATOM 963 N N . ALA A 1 122 ? -1.231 -9.488 13.901 1.00 95.19 122 ALA A N 1
ATOM 964 C CA . ALA A 1 122 ? -0.546 -8.350 13.293 1.00 95.19 122 ALA A CA 1
ATOM 965 C C . ALA A 1 122 ? -1.540 -7.441 12.555 1.00 95.19 122 ALA A C 1
ATOM 967 O O . ALA A 1 122 ? -2.196 -7.873 11.608 1.00 95.19 122 ALA A O 1
ATOM 968 N N . LEU A 1 123 ? -1.635 -6.187 12.992 1.00 97.00 123 LEU A N 1
ATOM 969 C CA . LEU A 1 123 ? -2.532 -5.161 12.465 1.00 97.00 123 LEU A CA 1
ATOM 970 C C . LEU A 1 123 ? -1.783 -3.837 12.290 1.00 97.00 123 LEU A C 1
ATOM 972 O O . LEU A 1 123 ? -0.638 -3.672 12.711 1.00 97.00 123 LEU A O 1
ATOM 976 N N . VAL A 1 124 ? -2.449 -2.865 11.677 1.00 97.88 124 VAL A N 1
ATOM 977 C CA . VAL A 1 124 ? -1.941 -1.500 11.555 1.00 97.88 124 VAL A CA 1
ATOM 978 C C . VAL A 1 124 ? -2.884 -0.554 12.265 1.00 97.88 124 VAL A C 1
ATOM 980 O O . VAL A 1 124 ? -4.062 -0.491 11.919 1.00 97.88 124 VAL A O 1
ATOM 983 N N . LEU A 1 125 ? -2.354 0.215 13.214 1.00 97.62 125 LEU A N 1
ATOM 984 C CA . LEU A 1 125 ? -3.017 1.417 13.692 1.00 97.62 125 LEU A CA 1
ATOM 985 C C . LEU A 1 125 ? -2.785 2.522 12.661 1.00 97.62 125 LEU A C 1
ATOM 987 O O . LEU A 1 125 ? -1.685 3.068 12.550 1.00 97.62 125 LEU A O 1
ATOM 991 N N . GLU A 1 126 ? -3.816 2.805 11.876 1.00 97.69 126 GLU A N 1
ATOM 992 C CA . GLU A 1 126 ? -3.804 3.839 10.853 1.00 97.69 126 GLU A CA 1
ATOM 993 C C . GLU A 1 126 ? -4.409 5.132 11.406 1.00 97.69 126 GLU A C 1
ATOM 995 O O . GLU A 1 126 ? -5.554 5.164 11.861 1.00 97.69 126 GLU A O 1
ATOM 1000 N N . ILE A 1 127 ? -3.613 6.196 11.365 1.00 97.69 127 ILE A N 1
ATOM 1001 C CA . ILE A 1 127 ? -3.922 7.519 11.896 1.00 97.69 127 ILE A CA 1
ATOM 1002 C C . ILE A 1 127 ? -3.898 8.500 10.728 1.00 97.69 127 ILE A C 1
ATOM 1004 O O . ILE A 1 127 ? -2.905 8.596 10.004 1.00 97.69 127 ILE A O 1
ATOM 1008 N N . VAL A 1 128 ? -4.985 9.239 10.548 1.00 95.94 128 VAL A N 1
ATOM 1009 C CA . VAL A 1 128 ? -5.176 10.158 9.427 1.00 95.94 128 VAL A CA 1
ATOM 1010 C C . VAL A 1 128 ? -5.409 11.570 9.942 1.00 95.94 128 VAL A C 1
ATOM 1012 O O . VAL A 1 128 ? -6.204 11.794 10.857 1.00 95.94 128 VAL A O 1
ATOM 1015 N N . LYS A 1 129 ? -4.737 12.536 9.314 1.00 94.00 129 LYS A N 1
ATOM 1016 C CA . LYS A 1 129 ? -4.949 13.964 9.543 1.00 94.00 129 LYS A CA 1
ATOM 1017 C C . LYS A 1 129 ? -5.096 14.715 8.228 1.00 94.00 129 LYS A C 1
ATOM 1019 O O . LYS A 1 129 ? -4.278 14.547 7.330 1.00 94.00 129 LYS A O 1
ATOM 1024 N N . LEU A 1 130 ? -6.077 15.599 8.127 1.00 91.56 130 LEU A N 1
ATOM 1025 C CA . LEU A 1 130 ? -6.171 16.599 7.078 1.00 91.56 130 LEU A CA 1
ATOM 1026 C C . LEU A 1 130 ? -4.959 17.532 7.166 1.00 91.56 130 LEU A C 1
ATOM 1028 O O . LEU A 1 130 ? -4.701 18.169 8.191 1.00 91.56 130 LEU A O 1
ATOM 1032 N N . PHE A 1 131 ? -4.218 17.641 6.069 1.00 87.19 131 PHE A N 1
ATOM 1033 C CA . PHE A 1 131 ? -3.030 18.474 5.981 1.00 87.19 131 PHE A CA 1
ATOM 1034 C C . PHE A 1 131 ? -3.427 19.951 5.805 1.00 87.19 131 PHE A C 1
ATOM 1036 O O . PHE A 1 131 ? -3.469 20.501 4.698 1.00 87.19 131 PHE A O 1
ATOM 1043 N N . SER A 1 132 ? -3.736 20.596 6.934 1.00 72.62 132 SER A N 1
ATOM 1044 C CA . SER A 1 132 ? -4.352 21.931 7.039 1.00 72.62 132 SER A CA 1
ATOM 1045 C C . SER A 1 132 ? -3.576 23.067 6.355 1.00 72.62 132 SER A C 1
ATOM 1047 O O . SER A 1 132 ? -4.169 24.067 5.944 1.00 72.62 132 SER A O 1
ATOM 1049 N N . TYR A 1 133 ? -2.262 22.914 6.154 1.00 65.69 133 TYR A N 1
ATOM 1050 C CA . TYR A 1 133 ? -1.418 23.898 5.463 1.00 65.69 133 TYR A CA 1
ATOM 1051 C C . TYR A 1 133 ? -1.883 24.188 4.021 1.00 65.69 133 TYR A C 1
ATOM 1053 O O . TYR A 1 133 ? -1.727 25.303 3.517 1.00 65.69 133 TYR A O 1
ATOM 1061 N N . THR A 1 134 ? -2.505 23.208 3.359 1.00 59.50 134 THR A N 1
ATOM 1062 C CA . THR A 1 134 ? -2.989 23.332 1.970 1.00 59.50 134 THR A CA 1
ATOM 1063 C C . THR A 1 134 ? -4.189 24.259 1.811 1.00 59.50 134 THR A C 1
ATOM 1065 O O . THR A 1 134 ? -4.378 24.852 0.744 1.00 59.50 134 THR A O 1
ATOM 1068 N N . TYR A 1 135 ? -4.975 24.427 2.873 1.00 58.53 135 TYR A N 1
ATOM 1069 C CA . TYR A 1 135 ? -6.119 25.330 2.887 1.00 58.53 135 TYR A CA 1
ATOM 1070 C C . TYR A 1 135 ? -5.673 26.790 3.059 1.00 58.53 135 TYR A C 1
ATOM 1072 O O . TYR A 1 135 ? -6.141 27.660 2.332 1.00 58.53 135 TYR A O 1
ATOM 1080 N N . ASN A 1 136 ? -4.695 27.042 3.940 1.00 58.12 136 ASN A N 1
ATOM 1081 C CA . ASN A 1 136 ? -4.372 28.391 4.421 1.00 58.12 136 ASN A CA 1
ATOM 1082 C C . ASN A 1 136 ? -3.291 29.156 3.630 1.00 58.12 136 ASN A C 1
ATOM 1084 O O . ASN A 1 136 ? -3.209 30.375 3.769 1.00 58.12 136 ASN A O 1
ATOM 1088 N N . ARG A 1 137 ? -2.427 28.489 2.842 1.00 58.69 137 ARG A N 1
ATOM 1089 C CA . ARG A 1 137 ? -1.300 29.168 2.155 1.00 58.69 137 ARG A CA 1
ATOM 1090 C C . ARG A 1 137 ? -1.321 29.098 0.629 1.00 58.69 137 ARG A C 1
ATOM 1092 O O . ARG A 1 137 ? -0.753 29.967 -0.029 1.00 58.69 137 ARG A O 1
ATOM 1099 N N . TYR A 1 138 ? -2.018 28.123 0.049 1.00 59.84 138 TYR A N 1
ATOM 1100 C CA . TYR A 1 138 ? -2.209 28.019 -1.399 1.00 59.84 138 TYR A CA 1
ATOM 1101 C C . TYR A 1 138 ? -3.561 28.618 -1.806 1.00 59.84 138 TYR A C 1
ATOM 1103 O O . TYR A 1 138 ? -4.473 27.918 -2.239 1.00 59.84 138 TYR A O 1
ATOM 1111 N N . ASN A 1 139 ? -3.693 29.940 -1.660 1.00 59.31 139 ASN A N 1
ATOM 1112 C CA . ASN A 1 139 ? -4.944 30.664 -1.935 1.00 59.31 139 ASN A CA 1
ATOM 1113 C C . ASN A 1 139 ? -5.367 30.616 -3.415 1.00 59.31 139 ASN A C 1
ATOM 1115 O O . ASN A 1 139 ? -6.539 30.814 -3.722 1.00 59.31 139 ASN A O 1
ATOM 1119 N N . SER A 1 140 ? -4.448 30.312 -4.342 1.00 71.19 140 SER A N 1
ATOM 1120 C CA . SER A 1 140 ? -4.795 30.116 -5.752 1.00 71.19 140 SER A CA 1
ATOM 1121 C C . SER A 1 140 ? -5.109 28.645 -6.052 1.00 71.19 140 SER A C 1
ATOM 1123 O O . SER A 1 140 ? -4.358 27.732 -5.700 1.00 71.19 140 SER A O 1
ATOM 1125 N N . SER A 1 141 ? -6.212 28.416 -6.771 1.00 75.00 141 SER A N 1
ATOM 1126 C CA . SER A 1 141 ? -6.605 27.092 -7.284 1.00 75.00 141 SER A CA 1
ATOM 1127 C C . SER A 1 141 ? -5.462 26.402 -8.047 1.00 75.00 141 SER A C 1
ATOM 1129 O O . SER A 1 141 ? -5.264 25.194 -7.928 1.00 75.00 141 SER A O 1
ATOM 1131 N N . ASN A 1 142 ? -4.645 27.177 -8.770 1.00 82.12 142 ASN A N 1
ATOM 1132 C CA . ASN A 1 142 ? -3.545 26.652 -9.574 1.00 82.12 142 ASN A CA 1
ATOM 1133 C C . ASN A 1 142 ? -2.416 26.041 -8.728 1.00 82.12 142 ASN A C 1
ATOM 1135 O O . ASN A 1 142 ? -1.935 24.952 -9.035 1.00 82.12 142 ASN A O 1
ATOM 1139 N N . SER A 1 143 ? -1.997 26.703 -7.647 1.00 82.06 143 SER A N 1
ATOM 1140 C CA . SER A 1 143 ? -0.911 26.180 -6.809 1.00 82.06 143 SER A CA 1
ATOM 1141 C C . SER A 1 143 ? -1.328 24.917 -6.052 1.00 82.06 143 SER A C 1
ATOM 1143 O O . SER A 1 143 ? -0.535 23.984 -5.938 1.00 82.06 143 SER A O 1
ATOM 1145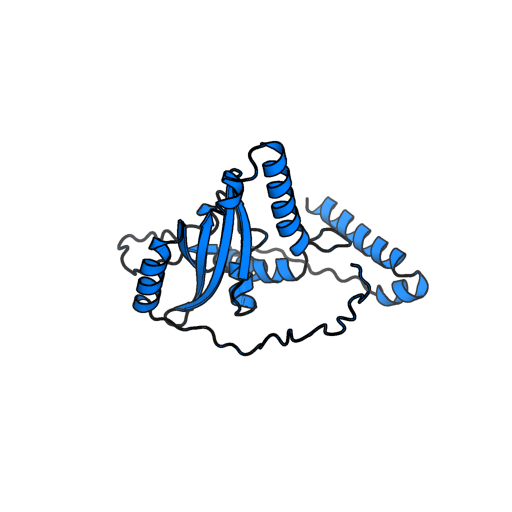 N N . ARG A 1 144 ? -2.594 24.837 -5.616 1.00 80.69 144 ARG A N 1
ATOM 1146 C CA . ARG A 1 144 ? -3.151 23.623 -5.001 1.00 80.69 144 ARG A CA 1
ATOM 1147 C C . ARG A 1 144 ? -3.147 22.442 -5.974 1.00 80.69 144 ARG A C 1
ATOM 1149 O O . ARG A 1 144 ? -2.691 21.364 -5.610 1.00 80.69 144 ARG A O 1
ATOM 1156 N N . LYS A 1 145 ? -3.574 22.657 -7.224 1.00 86.06 145 LYS A N 1
ATOM 1157 C CA . LYS A 1 145 ? -3.535 21.627 -8.278 1.00 86.06 145 LYS A CA 1
ATOM 1158 C C . LYS A 1 145 ? -2.118 21.118 -8.546 1.00 86.06 145 LYS A C 1
ATOM 1160 O O . LYS A 1 145 ? -1.929 19.915 -8.692 1.00 86.06 145 LYS A O 1
ATOM 1165 N N . LYS A 1 146 ? -1.118 22.008 -8.573 1.00 89.12 146 LYS A N 1
ATOM 1166 C CA . LYS A 1 146 ? 0.293 21.616 -8.740 1.00 89.12 146 LYS A CA 1
ATOM 1167 C C . LYS A 1 146 ? 0.784 20.728 -7.598 1.00 89.12 146 LYS A C 1
ATOM 1169 O O . LYS A 1 146 ? 1.422 19.717 -7.862 1.00 89.12 146 LYS A O 1
ATOM 1174 N N . LEU A 1 147 ? 0.461 21.080 -6.353 1.00 88.94 147 LEU A N 1
ATOM 1175 C CA . LEU A 1 147 ? 0.839 20.279 -5.190 1.00 88.94 147 LEU A CA 1
ATOM 1176 C C . LEU A 1 147 ? 0.153 18.906 -5.189 1.00 88.94 147 LEU A C 1
ATOM 1178 O O . LEU A 1 147 ? 0.822 17.900 -4.989 1.00 88.94 147 LEU A O 1
ATOM 1182 N N . ILE A 1 148 ? -1.153 18.858 -5.465 1.00 90.31 148 ILE A N 1
ATOM 1183 C CA . ILE A 1 148 ? -1.900 17.598 -5.613 1.00 90.31 148 ILE A CA 1
ATOM 1184 C C . ILE A 1 148 ? -1.262 16.714 -6.689 1.00 90.31 148 ILE A C 1
ATOM 1186 O O . ILE A 1 148 ? -1.008 15.537 -6.451 1.00 90.31 148 ILE A O 1
ATOM 1190 N N . SER A 1 149 ? -0.957 17.293 -7.853 1.00 92.25 149 SER A N 1
ATOM 1191 C CA . SER A 1 149 ? -0.297 16.576 -8.946 1.00 92.25 149 SER A CA 1
ATOM 1192 C C . SER A 1 149 ? 1.065 16.022 -8.518 1.00 92.25 149 SER A C 1
ATOM 1194 O O . SER A 1 149 ? 1.351 14.854 -8.763 1.00 92.25 149 SER A O 1
ATOM 1196 N N . ALA A 1 150 ? 1.871 16.814 -7.803 1.00 93.00 150 ALA A N 1
ATOM 1197 C CA . ALA A 1 150 ? 3.165 16.372 -7.291 1.00 93.00 150 ALA A CA 1
ATOM 1198 C C . ALA A 1 150 ? 3.040 15.214 -6.284 1.00 93.00 150 ALA A C 1
ATOM 1200 O O . ALA A 1 150 ? 3.814 14.264 -6.362 1.00 93.00 150 ALA A O 1
ATOM 1201 N N . ILE A 1 151 ? 2.056 15.255 -5.379 1.00 93.44 151 ILE A N 1
ATOM 1202 C CA . ILE A 1 151 ? 1.799 14.172 -4.413 1.00 93.44 151 ILE A CA 1
ATOM 1203 C C . ILE A 1 151 ? 1.377 12.890 -5.139 1.00 93.44 151 ILE A C 1
ATOM 1205 O O . ILE A 1 151 ? 1.936 11.826 -4.880 1.00 93.44 151 ILE A O 1
ATOM 1209 N N . ASN A 1 152 ? 0.442 12.986 -6.087 1.00 92.50 152 ASN A N 1
ATOM 1210 C CA . ASN A 1 152 ? -0.019 11.831 -6.860 1.00 92.50 152 ASN A CA 1
ATOM 1211 C C . ASN A 1 152 ? 1.102 11.229 -7.718 1.00 92.50 152 ASN A C 1
ATOM 1213 O O . ASN A 1 152 ? 1.247 10.005 -7.779 1.00 92.50 152 ASN A O 1
ATOM 1217 N N . ALA A 1 153 ? 1.923 12.080 -8.341 1.00 93.75 153 ALA A N 1
ATOM 1218 C CA . ALA A 1 153 ? 3.095 11.652 -9.093 1.00 93.75 153 ALA A CA 1
ATOM 1219 C C . ALA A 1 153 ? 4.099 10.937 -8.183 1.00 93.75 153 ALA A C 1
ATOM 1221 O O . ALA A 1 153 ? 4.536 9.842 -8.520 1.00 93.75 153 ALA A O 1
ATOM 1222 N N . PHE A 1 154 ? 4.399 11.494 -7.006 1.00 93.94 154 PHE A N 1
ATOM 1223 C CA . PHE A 1 154 ? 5.306 10.874 -6.041 1.00 93.94 154 PHE A CA 1
ATOM 1224 C C . PHE A 1 154 ? 4.798 9.507 -5.564 1.00 93.94 154 PHE A C 1
ATOM 1226 O O . PHE A 1 154 ? 5.539 8.526 -5.598 1.00 93.94 154 PHE A O 1
ATOM 1233 N N . ASN A 1 155 ? 3.517 9.416 -5.191 1.00 93.31 155 ASN A N 1
ATOM 1234 C CA . ASN A 1 155 ? 2.889 8.160 -4.773 1.00 93.31 155 ASN A CA 1
ATOM 1235 C C . ASN A 1 155 ? 2.932 7.087 -5.867 1.00 93.31 155 ASN A C 1
ATOM 1237 O O . ASN A 1 155 ? 3.064 5.905 -5.551 1.00 93.31 155 ASN A O 1
ATOM 1241 N N . SER A 1 156 ? 2.827 7.491 -7.134 1.00 92.12 156 SER A N 1
ATOM 1242 C CA . SER A 1 156 ? 2.874 6.565 -8.266 1.00 92.12 156 SER A CA 1
ATOM 1243 C C . SER A 1 156 ? 4.303 6.133 -8.592 1.00 92.12 156 SER A C 1
ATOM 1245 O O . SER A 1 156 ? 4.580 4.939 -8.665 1.00 92.12 156 SER A O 1
ATOM 1247 N N . GLN A 1 157 ? 5.219 7.097 -8.714 1.00 94.12 157 GLN A N 1
ATOM 1248 C CA . GLN A 1 157 ? 6.617 6.878 -9.096 1.00 94.12 157 GLN A CA 1
ATOM 1249 C C . GLN A 1 157 ? 7.393 6.047 -8.076 1.00 94.12 157 GLN A C 1
ATOM 1251 O O . GLN A 1 157 ? 8.265 5.279 -8.465 1.00 94.12 157 GLN A O 1
ATOM 1256 N N . LEU A 1 158 ? 7.063 6.159 -6.783 1.00 93.81 158 LEU A N 1
ATOM 1257 C CA . LEU A 1 158 ? 7.657 5.325 -5.732 1.00 93.81 158 LEU A CA 1
ATOM 1258 C C . LEU A 1 158 ? 7.494 3.822 -6.021 1.00 93.81 158 LEU A C 1
ATOM 1260 O O . LEU A 1 158 ? 8.318 3.010 -5.609 1.00 93.81 158 LEU A O 1
ATOM 1264 N N . LEU A 1 159 ? 6.423 3.457 -6.724 1.00 95.44 159 LEU A N 1
ATOM 1265 C CA . LEU A 1 159 ? 5.989 2.079 -6.931 1.00 95.44 159 LEU A CA 1
ATOM 1266 C C . LEU A 1 159 ? 6.102 1.616 -8.378 1.00 95.44 159 LEU A C 1
ATOM 1268 O O . LEU A 1 159 ? 5.640 0.526 -8.716 1.00 95.44 159 LEU A O 1
ATOM 1272 N N . GLN A 1 160 ? 6.733 2.428 -9.219 1.00 95.38 160 GLN A N 1
ATOM 1273 C CA . GLN A 1 160 ? 6.971 2.123 -10.617 1.00 95.38 160 GLN A CA 1
ATOM 1274 C C . GLN A 1 160 ? 8.461 1.921 -10.879 1.00 95.38 160 GLN A C 1
ATOM 1276 O O . GLN A 1 160 ? 9.325 2.549 -10.266 1.00 95.38 160 GLN A O 1
ATOM 1281 N N . ASP A 1 161 ? 8.758 0.999 -11.782 1.00 94.88 161 ASP A N 1
ATOM 1282 C CA . ASP A 1 161 ? 10.077 0.822 -12.356 1.00 94.88 161 ASP A CA 1
ATOM 1283 C C . ASP A 1 161 ? 10.411 2.013 -13.266 1.00 94.88 161 ASP A C 1
ATOM 1285 O O . ASP A 1 161 ? 9.568 2.482 -14.029 1.00 94.88 161 ASP A O 1
ATOM 1289 N N . LYS A 1 162 ? 11.644 2.520 -13.180 1.00 91.06 162 LYS A N 1
ATOM 1290 C CA . LYS A 1 162 ? 12.036 3.753 -13.882 1.00 91.06 162 LYS A CA 1
ATOM 1291 C C . LYS A 1 162 ? 12.233 3.556 -15.382 1.00 91.06 162 LYS A C 1
ATOM 1293 O O . LYS A 1 162 ? 12.143 4.533 -16.119 1.00 91.06 162 LYS A O 1
ATOM 1298 N N . GLU A 1 163 ? 12.538 2.337 -15.822 1.00 91.06 163 GLU A N 1
ATOM 1299 C CA . GLU A 1 163 ? 12.772 2.048 -17.238 1.00 91.06 163 GLU A CA 1
ATOM 1300 C C . GLU A 1 163 ? 11.453 1.789 -17.969 1.00 91.06 163 GLU A C 1
ATOM 1302 O O . GLU A 1 163 ? 11.231 2.304 -19.062 1.00 91.06 163 GLU A O 1
ATOM 1307 N N . THR A 1 164 ? 10.545 1.039 -17.342 1.00 93.38 164 THR A N 1
ATOM 1308 C CA . THR A 1 164 ? 9.315 0.555 -17.985 1.00 93.38 164 THR A CA 1
ATOM 1309 C C . THR A 1 164 ? 8.041 1.263 -17.527 1.00 93.38 164 THR A C 1
ATOM 1311 O O . THR A 1 164 ? 7.045 1.245 -18.242 1.00 93.38 164 THR A O 1
ATOM 1314 N N . ASN A 1 165 ? 8.031 1.910 -16.360 1.00 91.44 165 ASN A N 1
ATOM 1315 C CA . ASN A 1 165 ? 6.823 2.316 -15.624 1.00 91.44 165 ASN A CA 1
ATOM 1316 C C . ASN A 1 165 ? 5.923 1.148 -15.177 1.00 91.44 165 ASN A C 1
ATOM 1318 O O . ASN A 1 165 ? 4.800 1.391 -14.724 1.00 91.44 165 ASN A O 1
ATOM 1322 N N . SER A 1 166 ? 6.381 -0.108 -15.274 1.00 94.19 166 SER A N 1
ATOM 1323 C CA . SER A 1 166 ? 5.675 -1.239 -14.666 1.00 94.19 166 SER A CA 1
ATOM 1324 C C . SER A 1 166 ? 5.659 -1.087 -13.150 1.00 94.19 166 SER A C 1
ATOM 1326 O O . SER A 1 166 ? 6.513 -0.411 -12.580 1.00 94.19 166 SER A O 1
ATOM 1328 N N . TYR A 1 167 ? 4.747 -1.763 -12.455 1.00 95.31 167 TYR A N 1
ATOM 1329 C CA . TYR A 1 167 ? 4.858 -1.849 -11.003 1.00 95.31 167 TYR A CA 1
ATOM 1330 C C . TYR A 1 167 ? 6.157 -2.547 -10.587 1.00 95.31 167 TYR A C 1
ATOM 1332 O O . TYR A 1 167 ? 6.560 -3.544 -11.189 1.00 95.31 167 TYR A O 1
ATOM 1340 N N . ASN A 1 168 ? 6.823 -2.000 -9.571 1.00 95.75 168 ASN A N 1
ATOM 1341 C CA . ASN A 1 168 ? 8.097 -2.510 -9.083 1.00 95.75 168 ASN A CA 1
ATOM 1342 C C . ASN A 1 168 ? 7.909 -3.611 -8.018 1.00 95.75 168 ASN A C 1
ATOM 1344 O O . ASN A 1 168 ? 6.798 -4.035 -7.685 1.00 95.75 168 ASN A O 1
ATOM 1348 N N . ARG A 1 169 ? 9.026 -4.100 -7.471 1.00 95.06 169 ARG A N 1
ATOM 1349 C CA . ARG A 1 169 ? 9.018 -5.165 -6.459 1.00 95.06 169 ARG A CA 1
ATOM 1350 C C . ARG A 1 169 ? 8.317 -4.756 -5.161 1.00 95.06 169 ARG A C 1
ATOM 1352 O O . ARG A 1 169 ? 7.708 -5.615 -4.526 1.00 95.06 169 ARG A O 1
ATOM 1359 N N . ASP A 1 170 ? 8.381 -3.484 -4.781 1.00 94.69 170 ASP A N 1
ATOM 1360 C CA . ASP A 1 170 ? 7.746 -2.990 -3.557 1.00 94.69 170 ASP A CA 1
ATOM 1361 C C . ASP A 1 170 ? 6.226 -2.983 -3.700 1.00 94.69 170 ASP A C 1
ATOM 1363 O O . ASP A 1 170 ? 5.528 -3.477 -2.814 1.00 94.69 170 ASP A O 1
ATOM 1367 N N . TYR A 1 171 ? 5.715 -2.565 -4.864 1.00 96.25 171 TYR A N 1
ATOM 1368 C CA . TYR A 1 171 ? 4.295 -2.712 -5.182 1.00 96.25 171 TYR A CA 1
ATOM 1369 C C . TYR A 1 171 ? 3.857 -4.173 -5.058 1.00 96.25 171 TYR A C 1
ATOM 1371 O O . TYR A 1 171 ? 2.875 -4.470 -4.376 1.00 96.25 171 TYR A O 1
ATOM 1379 N N . LEU A 1 172 ? 4.607 -5.102 -5.664 1.00 94.69 172 LEU A N 1
ATOM 1380 C CA . LEU A 1 172 ? 4.286 -6.525 -5.576 1.00 94.69 172 LEU A CA 1
ATOM 1381 C C . LEU A 1 172 ? 4.287 -7.009 -4.119 1.00 94.69 172 LEU A C 1
ATOM 1383 O O . LEU A 1 172 ? 3.363 -7.705 -3.715 1.00 94.69 172 LEU A O 1
ATOM 1387 N N . SER A 1 173 ? 5.280 -6.615 -3.322 1.00 94.75 173 SER A N 1
ATOM 1388 C CA . SER A 1 173 ? 5.371 -6.961 -1.898 1.00 94.75 173 SER A CA 1
ATOM 1389 C C . SER A 1 173 ? 4.139 -6.495 -1.111 1.00 94.75 173 SER A C 1
ATOM 1391 O O . SER A 1 173 ? 3.586 -7.249 -0.311 1.00 94.75 173 SER A O 1
ATOM 1393 N N . GLU A 1 174 ? 3.659 -5.279 -1.383 1.00 95.44 174 GLU A N 1
ATOM 1394 C CA . GLU A 1 174 ? 2.499 -4.678 -0.714 1.00 95.44 174 GLU A CA 1
ATOM 1395 C C . GLU A 1 174 ? 1.151 -5.306 -1.104 1.00 95.44 174 GLU A C 1
ATOM 1397 O O . GLU A 1 174 ? 0.236 -5.345 -0.277 1.00 95.44 174 GLU A O 1
ATOM 1402 N N . HIS A 1 175 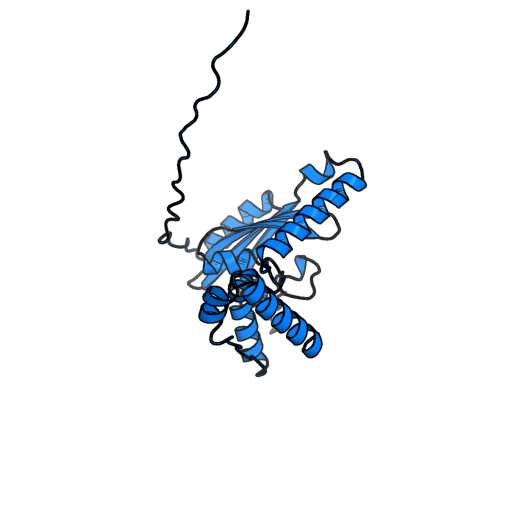? 1.014 -5.803 -2.338 1.00 95.25 175 HIS A N 1
ATOM 1403 C CA . HIS A 1 175 ? -0.277 -6.241 -2.893 1.00 95.25 175 HIS A CA 1
ATOM 1404 C C . HIS A 1 175 ? -0.415 -7.763 -2.989 1.00 95.25 175 HIS A C 1
ATOM 1406 O O . HIS A 1 175 ? -1.522 -8.294 -2.879 1.00 95.25 175 HIS A O 1
ATOM 1412 N N . LEU A 1 176 ? 0.692 -8.497 -3.139 1.00 93.69 176 LEU A N 1
ATOM 1413 C CA . LEU A 1 176 ? 0.676 -9.954 -3.276 1.00 93.69 176 LEU A CA 1
ATOM 1414 C C . LEU A 1 176 ? -0.038 -10.673 -2.113 1.00 93.69 176 LEU A C 1
ATOM 1416 O O . LEU A 1 176 ? -0.811 -11.591 -2.398 1.00 93.69 176 LEU A O 1
ATOM 1420 N N . PRO A 1 177 ? 0.121 -10.277 -0.831 1.00 93.81 177 PRO A N 1
ATOM 1421 C CA . PRO A 1 177 ? -0.632 -10.894 0.261 1.00 93.81 177 PRO A CA 1
ATOM 1422 C C . PRO A 1 177 ? -2.151 -10.794 0.080 1.00 93.81 177 PRO A C 1
ATOM 1424 O O . PRO A 1 177 ? -2.862 -11.770 0.334 1.00 93.81 177 PRO A O 1
ATOM 1427 N N . ASN A 1 178 ? -2.649 -9.648 -0.400 1.00 93.12 178 ASN A N 1
ATOM 1428 C CA . ASN A 1 178 ? -4.073 -9.468 -0.657 1.00 93.12 178 ASN A CA 1
ATOM 1429 C C . ASN A 1 178 ? -4.550 -10.284 -1.854 1.00 93.12 178 ASN A C 1
ATOM 1431 O O . ASN A 1 178 ? -5.551 -10.989 -1.739 1.00 93.12 178 ASN A O 1
ATOM 1435 N N . LEU A 1 179 ? -3.791 -10.283 -2.951 1.00 92.50 179 LEU A N 1
ATOM 1436 C CA . LEU A 1 179 ? -4.089 -11.115 -4.118 1.00 92.50 179 LEU A CA 1
ATOM 1437 C C . LEU A 1 179 ? -4.186 -12.602 -3.745 1.00 92.50 179 LEU A C 1
ATOM 1439 O O . LEU A 1 179 ? -5.106 -13.289 -4.182 1.00 92.50 179 LEU A O 1
ATOM 1443 N N . ILE A 1 180 ? -3.289 -13.098 -2.885 1.00 92.62 180 ILE A N 1
ATOM 1444 C CA . ILE A 1 180 ? -3.343 -14.473 -2.368 1.00 92.62 180 ILE A CA 1
ATOM 1445 C C . ILE A 1 180 ? -4.593 -14.691 -1.505 1.00 92.62 180 ILE A C 1
ATOM 1447 O O . ILE A 1 180 ? -5.232 -15.740 -1.603 1.00 92.62 180 ILE A O 1
ATOM 1451 N N . CYS A 1 181 ? -4.947 -13.729 -0.650 1.00 90.25 181 CYS A N 1
ATOM 1452 C CA . CYS A 1 181 ? -6.142 -13.809 0.189 1.00 90.25 181 CYS A CA 1
ATOM 1453 C C . CYS A 1 181 ? -7.421 -13.897 -0.660 1.00 90.25 181 CYS A C 1
ATOM 1455 O O . CYS A 1 181 ? -8.253 -14.779 -0.440 1.00 90.25 181 CYS A O 1
ATOM 1457 N N . GLU A 1 182 ? -7.550 -13.054 -1.682 1.00 89.56 182 GLU A N 1
ATOM 1458 C CA . GLU A 1 182 ? -8.696 -13.064 -2.593 1.00 89.56 182 GLU A CA 1
ATOM 1459 C C . GLU A 1 182 ? -8.720 -14.315 -3.483 1.00 89.56 182 GLU A C 1
ATOM 1461 O O . GLU A 1 182 ? -9.782 -14.909 -3.676 1.00 89.56 182 GLU A O 1
ATOM 1466 N N . ALA A 1 183 ? -7.565 -14.799 -3.949 1.00 92.44 183 ALA A N 1
ATOM 1467 C CA . ALA A 1 183 ? -7.474 -16.056 -4.694 1.00 92.44 183 ALA A CA 1
ATOM 1468 C C . ALA A 1 183 ? -7.959 -17.255 -3.864 1.00 92.44 183 ALA A C 1
ATOM 1470 O O . ALA A 1 183 ? -8.659 -18.125 -4.384 1.00 92.44 183 ALA A O 1
ATOM 1471 N N . LYS A 1 184 ? -7.647 -17.287 -2.560 1.00 90.75 184 LYS A N 1
ATOM 1472 C CA . LYS A 1 184 ? -8.149 -18.319 -1.637 1.00 90.75 184 LYS A CA 1
ATOM 1473 C C . LYS A 1 184 ? -9.666 -18.253 -1.461 1.00 90.75 184 LYS A C 1
ATOM 1475 O O . LYS A 1 184 ? -10.297 -19.301 -1.418 1.00 90.75 184 LYS A O 1
ATOM 1480 N N . LYS A 1 185 ? -10.243 -17.050 -1.367 1.00 88.56 185 LYS A N 1
ATOM 1481 C CA . LYS A 1 185 ? -11.698 -16.853 -1.211 1.00 88.56 185 LYS A CA 1
ATOM 1482 C C . LYS A 1 185 ? -12.476 -17.194 -2.480 1.00 88.56 185 LYS A C 1
ATOM 1484 O O . LYS A 1 185 ? -13.565 -17.748 -2.409 1.00 88.56 185 LYS A O 1
ATOM 1489 N N . THR A 1 186 ? -11.934 -16.827 -3.638 1.00 91.62 186 THR A N 1
ATOM 1490 C CA . THR A 1 186 ? -12.622 -16.947 -4.934 1.00 91.62 186 THR A CA 1
ATOM 1491 C C . THR A 1 186 ? -12.289 -18.234 -5.683 1.00 91.62 186 THR A C 1
ATOM 1493 O O . THR A 1 186 ? -12.943 -18.539 -6.679 1.00 91.62 186 THR A O 1
ATOM 1496 N N . HIS A 1 187 ? -11.275 -18.980 -5.230 1.00 90.88 187 HIS A N 1
ATOM 1497 C CA . HIS A 1 187 ? -10.694 -20.135 -5.921 1.00 90.88 187 HIS A CA 1
ATOM 1498 C C . HIS A 1 187 ? -10.252 -19.824 -7.361 1.00 90.88 187 HIS A C 1
ATOM 1500 O O . HIS A 1 187 ? -10.315 -20.682 -8.243 1.00 90.88 187 HIS A O 1
ATOM 1506 N N . ARG A 1 188 ? -9.821 -18.583 -7.617 1.00 87.50 188 ARG A N 1
ATOM 1507 C CA . ARG A 1 188 ? -9.393 -18.113 -8.937 1.00 87.50 188 ARG A CA 1
ATOM 1508 C C . ARG A 1 188 ? -8.088 -17.337 -8.830 1.00 87.50 188 ARG A C 1
ATOM 1510 O O . ARG A 1 188 ? -8.016 -16.327 -8.138 1.00 87.50 188 ARG A O 1
ATOM 1517 N N . SER A 1 189 ? -7.079 -17.769 -9.575 1.00 84.94 189 SER A N 1
ATOM 1518 C CA . SER A 1 189 ? -5.895 -16.964 -9.865 1.00 84.94 189 SER A CA 1
ATOM 1519 C C . SER A 1 189 ? -5.242 -17.427 -11.162 1.00 84.94 189 SER A C 1
ATOM 1521 O O . SER A 1 189 ? -5.180 -18.619 -11.448 1.00 84.94 189 SER A O 1
ATOM 1523 N N . ASN A 1 190 ? -4.741 -16.466 -11.936 1.00 85.31 190 ASN A N 1
ATOM 1524 C CA . ASN A 1 190 ? -3.852 -16.710 -13.064 1.00 85.31 190 ASN A CA 1
ATOM 1525 C C . ASN A 1 190 ? -2.585 -15.895 -12.817 1.00 85.31 190 ASN A C 1
ATOM 1527 O O . ASN A 1 190 ? 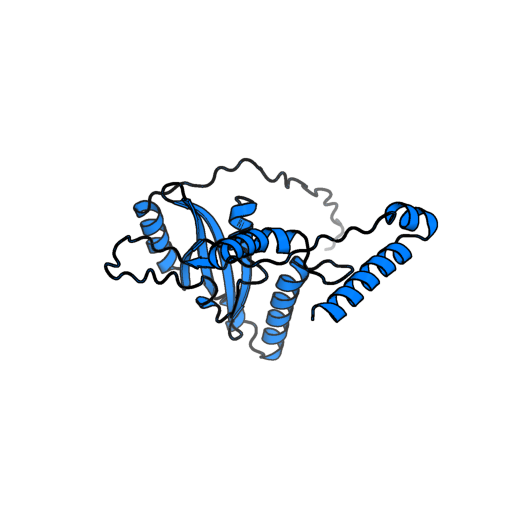-2.656 -14.703 -12.518 1.00 85.31 190 ASN A O 1
ATOM 1531 N N . THR A 1 191 ? -1.421 -16.527 -12.895 1.00 87.81 191 THR A N 1
ATOM 1532 C CA . THR A 1 191 ? -0.137 -15.853 -12.685 1.00 87.81 191 THR A CA 1
ATOM 1533 C C . THR A 1 191 ? 0.900 -16.477 -13.598 1.00 87.81 191 THR A C 1
ATOM 1535 O O . THR A 1 191 ? 0.974 -17.698 -13.714 1.00 87.81 191 THR A O 1
ATOM 1538 N N . ALA A 1 192 ? 1.704 -15.631 -14.233 1.00 91.06 192 ALA A N 1
ATOM 1539 C CA . ALA A 1 192 ? 2.832 -16.042 -15.049 1.00 91.06 192 ALA A CA 1
ATOM 1540 C C . ALA A 1 192 ? 4.094 -15.330 -14.557 1.00 91.06 192 ALA A C 1
ATOM 1542 O O . ALA A 1 192 ? 4.056 -14.146 -14.226 1.00 91.06 192 ALA A O 1
ATOM 1543 N N . LEU A 1 193 ? 5.207 -16.060 -14.524 1.00 91.88 193 L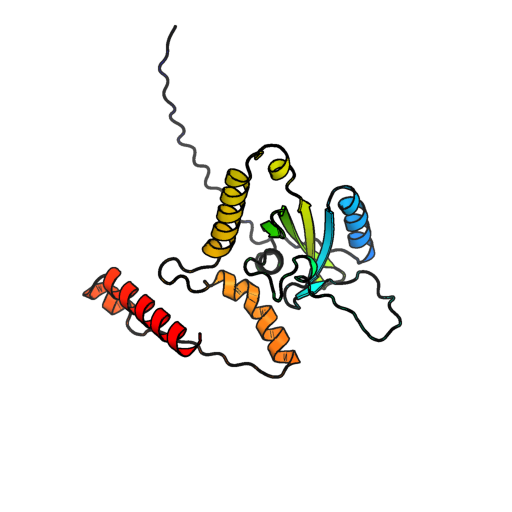EU A N 1
ATOM 1544 C CA . LEU A 1 193 ? 6.532 -15.504 -14.287 1.00 91.88 193 LEU A CA 1
ATOM 1545 C C . LEU A 1 193 ? 7.319 -15.588 -15.592 1.00 91.88 193 LEU A C 1
ATOM 1547 O O . LEU A 1 193 ? 7.481 -16.672 -16.152 1.00 91.88 193 LEU A O 1
ATOM 1551 N N . ILE A 1 194 ? 7.803 -14.446 -16.067 1.00 92.62 194 ILE A N 1
ATOM 1552 C CA . ILE A 1 194 ? 8.568 -14.340 -17.309 1.00 92.62 194 ILE A CA 1
ATOM 1553 C C . ILE A 1 194 ? 10.006 -13.992 -16.944 1.00 92.62 194 ILE A C 1
ATOM 1555 O O . ILE A 1 194 ? 10.247 -13.049 -16.195 1.00 92.62 194 ILE A O 1
ATOM 1559 N N . ASN A 1 195 ? 10.960 -14.759 -17.472 1.00 93.56 195 ASN A N 1
ATOM 1560 C CA . ASN A 1 195 ? 12.384 -14.523 -17.268 1.00 93.56 195 ASN A CA 1
ATOM 1561 C C . ASN A 1 195 ? 13.093 -14.330 -18.614 1.00 93.56 195 ASN A C 1
ATOM 1563 O O . ASN A 1 195 ? 13.052 -15.216 -19.471 1.00 93.56 195 ASN A O 1
ATOM 1567 N N . LEU A 1 196 ? 13.770 -13.192 -18.781 1.00 92.69 196 LEU A N 1
ATOM 1568 C CA . LEU A 1 196 ? 14.614 -12.910 -19.941 1.00 92.69 196 LEU A CA 1
ATOM 1569 C C . LEU A 1 196 ? 15.984 -13.573 -19.753 1.00 92.69 196 LEU A C 1
ATOM 1571 O O . LEU A 1 196 ? 16.783 -13.170 -18.911 1.00 92.69 196 LEU A O 1
ATOM 1575 N N . ARG A 1 197 ? 16.264 -14.611 -20.546 1.00 94.12 197 ARG A N 1
ATOM 1576 C CA . ARG A 1 197 ? 17.563 -15.302 -20.529 1.00 94.12 197 ARG A CA 1
ATOM 1577 C C . ARG A 1 197 ? 18.625 -14.489 -21.277 1.00 94.12 197 ARG A C 1
ATOM 1579 O O . ARG A 1 197 ? 18.291 -13.778 -22.216 1.00 94.12 197 ARG A O 1
ATOM 1586 N N . HIS A 1 198 ? 19.892 -14.638 -20.880 1.00 94.06 198 HIS A N 1
ATOM 1587 C CA . HIS A 1 198 ? 21.064 -14.023 -21.536 1.00 94.06 198 HIS A CA 1
ATOM 1588 C C . HIS A 1 198 ? 21.104 -12.485 -21.550 1.00 94.06 198 HIS A C 1
ATOM 1590 O O . HIS A 1 198 ? 21.901 -11.891 -22.268 1.00 94.06 198 HIS A O 1
ATOM 1596 N N . LEU A 1 199 ? 20.296 -11.816 -20.722 1.00 93.69 199 LEU A N 1
ATOM 1597 C CA . LEU A 1 199 ? 20.292 -10.352 -20.643 1.00 93.69 199 LEU A CA 1
ATOM 1598 C C . LEU A 1 199 ? 21.649 -9.782 -20.188 1.00 93.69 199 LEU A C 1
ATOM 1600 O O . LEU A 1 199 ? 22.066 -8.721 -20.651 1.00 93.69 199 LEU A O 1
ATOM 1604 N N . TYR A 1 200 ? 22.358 -10.508 -19.315 1.00 94.25 200 TYR A N 1
ATOM 1605 C CA . TYR A 1 200 ? 23.717 -10.157 -18.897 1.00 94.25 200 TYR A CA 1
ATOM 1606 C C . TYR A 1 200 ? 24.684 -10.144 -20.086 1.00 94.25 200 TYR A C 1
ATOM 1608 O O . TYR A 1 200 ? 25.393 -9.160 -20.276 1.00 94.25 200 TYR A O 1
ATOM 1616 N N . ASP A 1 201 ? 24.652 -11.189 -20.916 1.00 96.75 201 ASP A N 1
ATOM 1617 C CA . ASP A 1 201 ? 25.527 -11.327 -22.085 1.00 96.75 201 ASP A CA 1
ATOM 1618 C C . ASP A 1 201 ? 25.291 -10.179 -23.080 1.00 96.75 201 ASP A C 1
ATOM 1620 O O . ASP A 1 201 ? 26.242 -9.537 -23.518 1.00 96.75 201 ASP A O 1
ATOM 1624 N N . ILE A 1 202 ? 24.022 -9.842 -23.344 1.00 94.69 202 ILE A N 1
ATOM 1625 C CA . ILE A 1 202 ? 23.633 -8.706 -24.200 1.00 94.69 202 ILE A CA 1
ATOM 1626 C C . ILE A 1 202 ? 24.123 -7.380 -23.616 1.00 94.69 202 ILE A C 1
ATOM 1628 O O . ILE A 1 202 ? 24.599 -6.514 -24.343 1.00 94.69 202 ILE A O 1
ATOM 1632 N N . THR A 1 203 ? 24.039 -7.215 -22.296 1.00 95.75 203 THR A N 1
ATOM 1633 C CA . THR A 1 203 ? 24.543 -6.005 -21.635 1.00 95.75 203 THR A CA 1
ATOM 1634 C C . THR A 1 203 ? 26.054 -5.861 -21.829 1.00 95.75 203 THR A C 1
ATOM 1636 O O . THR A 1 203 ? 26.532 -4.741 -21.998 1.00 95.75 203 THR A O 1
ATOM 1639 N N . GLN A 1 204 ? 26.803 -6.972 -21.828 1.00 97.06 204 GLN A N 1
ATOM 1640 C CA . GLN A 1 204 ? 28.249 -6.965 -22.065 1.00 97.06 204 GLN A CA 1
ATOM 1641 C C . GLN A 1 204 ? 28.610 -6.735 -23.539 1.00 97.06 204 GLN A C 1
ATOM 1643 O O . GLN A 1 204 ? 29.589 -6.041 -23.805 1.00 97.06 204 GLN A O 1
ATOM 1648 N N . SER A 1 205 ? 27.856 -7.303 -24.489 1.00 97.31 205 SER A N 1
ATOM 1649 C CA . SER A 1 205 ? 28.188 -7.210 -25.919 1.00 97.31 205 SER A CA 1
ATOM 1650 C C . SER A 1 205 ? 27.649 -5.947 -26.597 1.00 97.31 205 SER A C 1
ATOM 1652 O O . SER A 1 205 ? 28.381 -5.307 -27.345 1.00 97.31 205 SER A O 1
ATOM 1654 N N . GLU A 1 206 ? 26.401 -5.562 -26.311 1.00 96.00 206 GLU A N 1
ATOM 1655 C CA . GLU A 1 206 ? 25.676 -4.472 -26.990 1.00 96.00 206 GLU A CA 1
ATOM 1656 C C . GLU A 1 206 ? 25.468 -3.225 -26.108 1.00 96.00 206 GLU A C 1
ATOM 1658 O O . GLU A 1 206 ? 25.014 -2.180 -26.578 1.00 96.00 206 GLU A O 1
ATOM 1663 N N . GLY A 1 207 ? 25.784 -3.320 -24.814 1.00 96.44 207 GLY A N 1
ATOM 1664 C CA . GLY A 1 207 ? 25.638 -2.235 -23.846 1.00 96.44 207 GLY A CA 1
ATOM 1665 C C . GLY A 1 207 ? 24.269 -2.167 -23.156 1.00 96.44 207 GLY A C 1
ATOM 1666 O O . GLY A 1 207 ? 23.277 -2.781 -23.556 1.00 96.44 207 GLY A O 1
ATOM 1667 N N . SER A 1 208 ? 24.204 -1.374 -22.081 1.00 94.69 208 SER A N 1
ATOM 1668 C CA . SER A 1 208 ? 23.023 -1.269 -21.208 1.00 94.69 208 SER A CA 1
ATOM 1669 C C . SER A 1 208 ? 21.784 -0.704 -21.905 1.00 94.69 208 SER A C 1
ATOM 1671 O O . SER A 1 208 ? 20.670 -1.123 -21.602 1.00 94.69 208 SER A O 1
ATOM 1673 N N . MET A 1 209 ? 21.957 0.202 -22.872 1.00 95.44 209 MET A N 1
ATOM 1674 C CA . MET A 1 209 ? 20.839 0.762 -23.640 1.00 95.44 209 MET A CA 1
ATOM 1675 C C . MET A 1 209 ? 20.127 -0.302 -24.483 1.00 95.44 209 MET A C 1
ATOM 1677 O O . MET A 1 209 ? 18.899 -0.297 -24.552 1.00 95.44 209 MET A O 1
ATOM 1681 N N . ALA A 1 210 ? 20.874 -1.229 -25.092 1.00 95.62 210 ALA A N 1
ATOM 1682 C CA . ALA A 1 210 ? 20.295 -2.324 -25.867 1.00 95.62 210 ALA A CA 1
ATOM 1683 C C . ALA A 1 210 ? 19.506 -3.281 -24.962 1.00 95.62 210 ALA A C 1
ATOM 1685 O O . ALA A 1 210 ? 18.364 -3.627 -25.270 1.00 95.62 210 ALA A O 1
ATOM 1686 N N . ALA A 1 211 ? 20.074 -3.643 -23.806 1.00 95.25 211 ALA A N 1
ATOM 1687 C CA . ALA A 1 211 ? 19.394 -4.466 -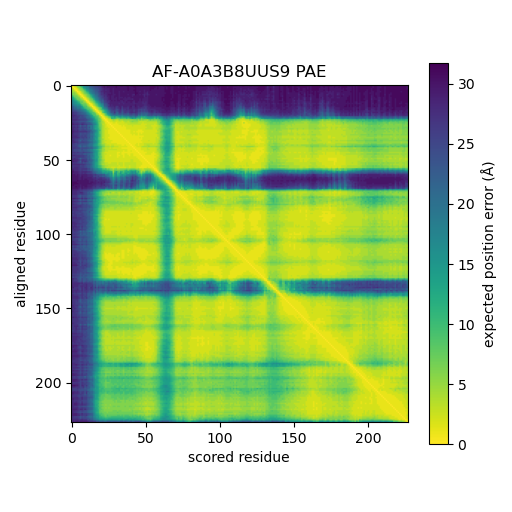22.809 1.00 95.25 211 ALA A CA 1
ATOM 1688 C C . ALA A 1 211 ? 18.094 -3.808 -22.307 1.00 95.25 211 ALA A C 1
ATOM 1690 O O . ALA A 1 211 ? 17.044 -4.450 -22.316 1.00 95.25 211 ALA A O 1
ATOM 1691 N N . SER A 1 212 ? 18.133 -2.518 -21.957 1.00 95.19 212 SER A N 1
ATOM 1692 C CA . SER A 1 212 ? 16.943 -1.762 -21.540 1.00 95.19 212 SER A CA 1
ATOM 1693 C C . SER A 1 212 ? 15.888 -1.695 -22.653 1.00 95.19 212 SER A C 1
ATOM 1695 O O . SER A 1 212 ? 14.706 -1.940 -22.412 1.00 95.19 212 SER A O 1
ATOM 1697 N N . GLY A 1 213 ? 16.304 -1.497 -23.911 1.00 96.00 213 GLY A N 1
ATOM 1698 C CA . GLY A 1 213 ? 15.408 -1.540 -25.070 1.00 96.00 213 GLY A CA 1
ATOM 1699 C C . GLY A 1 213 ? 14.641 -2.862 -25.202 1.00 96.00 213 GLY A C 1
ATOM 1700 O O . GLY A 1 213 ? 13.445 -2.848 -25.507 1.00 96.00 213 GLY A O 1
ATOM 1701 N N . ILE A 1 214 ? 15.283 -4.001 -24.914 1.00 95.88 214 ILE A N 1
ATOM 1702 C CA . ILE A 1 214 ? 14.632 -5.323 -24.901 1.00 95.88 214 ILE A CA 1
ATOM 1703 C C . ILE A 1 214 ? 13.598 -5.416 -23.773 1.00 95.88 214 ILE A C 1
ATOM 1705 O O . ILE A 1 214 ? 12.476 -5.866 -24.015 1.00 95.88 214 ILE A O 1
ATOM 1709 N N . ILE A 1 215 ? 13.945 -4.970 -22.561 1.00 95.62 215 ILE A N 1
ATOM 1710 C CA . ILE A 1 215 ? 13.037 -4.974 -21.401 1.00 95.62 215 ILE A CA 1
ATOM 1711 C C . ILE A 1 215 ? 11.795 -4.121 -21.701 1.00 95.62 215 ILE A C 1
ATOM 1713 O O . ILE A 1 215 ? 10.666 -4.596 -21.563 1.00 95.62 215 ILE A O 1
ATOM 1717 N N . CYS A 1 216 ? 11.992 -2.893 -22.184 1.00 96.06 216 CYS A N 1
ATOM 1718 C CA . CYS A 1 216 ? 10.913 -1.972 -22.541 1.00 96.06 216 CYS A CA 1
ATOM 1719 C C . CYS A 1 216 ? 10.039 -2.504 -23.684 1.00 96.06 216 CYS A C 1
ATOM 1721 O O . CYS A 1 216 ? 8.817 -2.327 -23.663 1.00 96.06 216 CYS A O 1
ATOM 1723 N N . SER A 1 217 ? 10.637 -3.192 -24.661 1.00 95.75 217 SER A N 1
ATOM 1724 C CA . SER A 1 217 ? 9.898 -3.832 -25.756 1.00 95.75 217 SER A CA 1
ATOM 1725 C C . SER A 1 217 ? 9.017 -4.975 -25.251 1.00 95.75 217 SER A C 1
ATOM 1727 O O . SER A 1 217 ? 7.846 -5.051 -25.620 1.00 95.75 217 SER A O 1
ATOM 1729 N N . LEU A 1 218 ? 9.541 -5.832 -24.363 1.00 95.19 218 LEU A N 1
ATOM 1730 C CA . LEU A 1 218 ? 8.752 -6.892 -23.732 1.00 95.19 218 LEU A CA 1
ATOM 1731 C C . LEU A 1 218 ? 7.602 -6.305 -22.908 1.00 95.19 218 LEU A C 1
ATOM 1733 O O . LEU A 1 218 ? 6.469 -6.756 -23.044 1.00 95.19 218 LEU A O 1
ATOM 1737 N N . TYR A 1 219 ? 7.872 -5.298 -22.077 1.00 95.12 219 TYR A N 1
ATOM 1738 C CA . TYR A 1 219 ? 6.834 -4.641 -21.284 1.00 95.12 219 TYR A CA 1
ATOM 1739 C C . TYR A 1 219 ? 5.730 -4.044 -22.168 1.00 95.12 219 TYR A C 1
ATOM 1741 O O . TYR A 1 219 ? 4.546 -4.257 -21.910 1.00 95.12 219 TYR A O 1
ATOM 1749 N N . SER A 1 220 ? 6.108 -3.372 -23.258 1.00 94.88 220 SER A N 1
ATOM 1750 C CA . SER A 1 220 ? 5.154 -2.814 -24.224 1.00 94.88 220 SER A CA 1
ATOM 1751 C C . SER A 1 220 ? 4.277 -3.899 -24.856 1.00 94.88 220 SER A C 1
ATOM 1753 O O . SER A 1 220 ? 3.066 -3.718 -24.963 1.00 94.88 220 SER A O 1
ATOM 1755 N N . LEU A 1 221 ? 4.866 -5.043 -25.222 1.00 95.94 221 LEU A N 1
ATOM 1756 C CA . LEU A 1 221 ? 4.130 -6.194 -25.751 1.00 95.94 221 LEU A CA 1
ATOM 1757 C C . LEU A 1 221 ? 3.159 -6.779 -24.715 1.00 95.94 221 LEU A C 1
ATOM 1759 O O . LEU A 1 221 ? 2.015 -7.073 -25.045 1.00 95.94 221 LEU A O 1
ATOM 1763 N N . LEU A 1 222 ? 3.594 -6.937 -23.463 1.00 94.19 222 LEU A N 1
ATOM 1764 C CA . LEU A 1 222 ? 2.739 -7.449 -22.389 1.00 94.19 222 LEU A CA 1
ATOM 1765 C C . LEU A 1 222 ? 1.554 -6.519 -22.132 1.00 94.19 222 LEU A C 1
ATOM 1767 O O . LEU A 1 222 ? 0.426 -6.995 -22.020 1.00 94.19 222 LEU A O 1
ATOM 1771 N N . ASN A 1 223 ? 1.783 -5.206 -22.119 1.00 92.00 223 ASN A N 1
ATOM 1772 C CA . ASN A 1 223 ? 0.700 -4.239 -22.000 1.00 92.00 223 ASN A CA 1
ATOM 1773 C C . ASN A 1 223 ? -0.297 -4.353 -23.157 1.00 92.00 223 ASN A C 1
ATOM 1775 O O . ASN A 1 223 ? -1.486 -4.320 -22.906 1.00 92.00 223 ASN A O 1
ATOM 1779 N N . GLN A 1 224 ? 0.142 -4.566 -24.398 1.00 93.38 224 GLN A N 1
ATOM 1780 C CA . GLN A 1 224 ? -0.785 -4.752 -25.527 1.00 93.38 224 GLN A CA 1
ATOM 1781 C C . GLN A 1 224 ? -1.632 -6.031 -25.443 1.00 93.38 224 GLN A C 1
ATOM 1783 O O . GLN A 1 224 ? -2.695 -6.099 -26.052 1.00 93.38 224 GLN A O 1
ATOM 1788 N N . ILE A 1 225 ? -1.142 -7.069 -24.761 1.00 91.94 225 ILE A N 1
ATOM 1789 C CA . ILE A 1 225 ? -1.840 -8.358 -24.644 1.00 91.94 225 ILE A CA 1
ATOM 1790 C C . ILE A 1 225 ? -2.833 -8.346 -23.475 1.00 91.94 225 ILE A C 1
ATOM 1792 O O . ILE A 1 225 ? -3.883 -8.983 -23.561 1.00 91.94 225 ILE A O 1
ATOM 1796 N N . PHE A 1 226 ? -2.482 -7.678 -22.372 1.00 84.06 226 PHE A N 1
ATOM 1797 C CA . PHE A 1 226 ? -3.212 -7.761 -21.104 1.00 84.06 226 PHE A CA 1
ATOM 1798 C C . PHE A 1 226 ? -3.968 -6.480 -20.701 1.00 84.06 226 PHE A C 1
ATOM 1800 O O . PHE A 1 226 ? -4.754 -6.552 -19.755 1.00 84.06 226 PHE A O 1
ATOM 1807 N N . HIS A 1 227 ? -3.767 -5.350 -21.392 1.00 67.44 227 HIS A N 1
ATOM 1808 C CA . HIS A 1 227 ? -4.577 -4.126 -21.276 1.00 67.44 227 HIS A CA 1
ATOM 1809 C C . HIS A 1 227 ? -5.425 -3.894 -22.527 1.00 67.44 227 HIS A C 1
ATOM 1811 O O . HIS A 1 227 ? -6.558 -3.391 -22.350 1.00 67.44 227 HIS A O 1
#

Foldseek 3Di:
DDDDDDDPPPDPPPPPPPPQPDDAAEEELVRVVVVQVVLVVPFVDKFKDDLLQQFTDDSDPDDPPPDPCRDGVCVVQVDPDRDLQHQQLVCLVSVHWGWAWDDHPLWIKIWIWHWHHYPNRIITTITIHTPCVLVPPCPDPVVSVVVNVVRVCVSQVVQADPLARHGDPVSCSSCVSNVVVVCVVVVDDDDDDDDDPCLVVCCVPVNPVVSSVVVNVVSVVVVVVPD

Radius of gyration: 22.51 Å; Cα contacts (8 Å, |Δi|>4): 270; chains: 1; bounding box: 61×65×53 Å

Solvent-accessible surface area (backbone atoms only — not comparable to full-atom values): 13471 Å² total; per-residue (Å²): 135,84,89,88,83,80,85,85,80,91,70,85,79,85,73,85,73,74,70,88,78,59,78,64,59,74,33,48,59,67,58,50,49,54,52,43,64,57,49,47,76,80,32,79,41,64,46,42,32,34,54,46,77,40,20,40,56,75,81,69,89,82,65,98,48,102,66,84,79,56,48,48,58,32,54,87,62,78,41,98,54,81,59,85,68,41,39,46,30,44,4,59,76,69,56,36,73,26,68,47,70,48,78,47,97,92,39,48,29,39,40,37,14,36,36,32,25,46,74,87,40,80,35,18,48,36,39,31,34,72,46,63,66,59,70,78,70,40,80,47,73,66,58,43,51,52,52,53,50,52,46,55,49,50,52,48,54,77,33,30,33,90,87,66,63,44,76,28,72,65,36,47,65,44,43,49,57,28,54,54,49,51,24,69,75,68,75,53,84,86,86,85,88,86,80,82,77,65,49,68,59,42,30,73,76,66,30,61,67,53,38,48,51,53,54,39,49,50,50,53,52,49,46,71,74,77,107

Sequence (227 aa):
MNNNDIYNDENIHTNDSVNSNKELISYTKNEISQEMDILSRSFDSVRLVNPFECCVTQIEDNKTDGTSLTNKCYDVWNAPYQCQNCTSARALITKQTQSKLDVVDNNIYQVTSRPVIVDGKALVLEIVKLFSYTYNRYNSSNSRKKLISAINAFNSQLLQDKETNSYNRDYLSEHLPNLICEAKKTHRSNTALINLRHLYDITQSEGSMAASGIICSLYSLLNQIFH

Secondary structure (DSSP, 8-state):
-------------------TT-PPPEE-HHHHHHHHHHHTTTSSEEEEEETTTTEEEPS-----SS-----BTTGGGT-SSS-SS-HHHHHHHHTS-EEEEEEETTEEEEEEEEEEEETTEEEEEEEEEE-THHHHS--SHHHHHHHHHHHHHHHHHTTB-TTT--B-HHHHHHHHHHHHHHHHHHT---------TTHHHHHHHH-HHHHHHHHHHHHHHHHHHH-

Nearest PDB structures (foldseek):
  3fc7-assembly2_B  TM=7.089E-01  e=3.550E-02  Haloarcula marismortui
  4x53-assembly1_A  TM=4.398E-01  e=4.519E-01  Acinetobacter baumannii
  6n1n-assembly1_A  TM=4.574E-01  e=6.074E-01  Sebaldella termitidis ATCC 33386
  6icq-assembly1_A-2  TM=2.660E-01  e=8.165E-01  Pseudomonas putida
  6ick-assembly1_A  TM=2.324E-01  e=9.190E-01  Pseudomonas putida

pLDDT: mean 83.85, std 19.99, range [29.19, 98.44]

Mean predicted aligned error: 9.5 Å